Protein AF-A0A2A5HNZ3-F1 (afdb_monomer)

Structure (mmCIF, N/CA/C/O backbone):
data_AF-A0A2A5HNZ3-F1
#
_entry.id   AF-A0A2A5HNZ3-F1
#
loop_
_atom_site.group_PDB
_atom_site.id
_atom_site.type_symbol
_atom_site.label_atom_id
_atom_site.label_alt_id
_atom_site.label_comp_id
_atom_site.label_asym_id
_atom_site.label_entity_id
_atom_site.label_seq_id
_atom_site.pdbx_PDB_ins_code
_atom_site.Cartn_x
_atom_site.Cartn_y
_atom_site.Cartn_z
_atom_site.occupancy
_atom_site.B_iso_or_equiv
_atom_site.auth_seq_id
_atom_site.auth_comp_id
_atom_site.auth_asym_id
_atom_site.auth_atom_id
_atom_site.pdbx_PDB_model_num
ATOM 1 N N . LEU A 1 1 ? 6.849 -23.500 10.852 1.00 49.59 1 LEU A N 1
ATOM 2 C CA . LEU A 1 1 ? 6.896 -22.478 9.777 1.00 49.59 1 LEU A CA 1
ATOM 3 C C . LEU A 1 1 ? 7.813 -22.843 8.593 1.00 49.59 1 LEU A C 1
ATOM 5 O O . LEU A 1 1 ? 7.641 -22.250 7.541 1.00 49.59 1 LEU A O 1
ATOM 9 N N . SER A 1 2 ? 8.704 -23.849 8.672 1.00 49.31 2 SER A N 1
ATOM 10 C CA . SER A 1 2 ? 9.613 -24.205 7.555 1.00 49.31 2 SER A CA 1
ATOM 11 C C . SER A 1 2 ? 8.947 -24.816 6.307 1.00 49.31 2 SER A C 1
ATOM 13 O O . SER A 1 2 ? 9.575 -24.864 5.257 1.00 49.31 2 SER A O 1
ATOM 15 N N . LEU A 1 3 ? 7.683 -25.248 6.395 1.00 46.59 3 LEU A N 1
ATOM 16 C CA . LEU A 1 3 ? 6.930 -25.844 5.279 1.00 46.59 3 LEU A CA 1
ATOM 17 C C . LEU A 1 3 ? 6.305 -24.814 4.316 1.00 46.59 3 LEU A C 1
ATOM 19 O O . LEU A 1 3 ? 5.774 -25.209 3.284 1.00 46.59 3 LEU A O 1
ATOM 23 N N . LEU A 1 4 ? 6.357 -23.515 4.637 1.00 66.31 4 LEU A N 1
ATOM 24 C CA . LEU A 1 4 ? 5.783 -22.435 3.814 1.00 66.31 4 LEU A CA 1
ATOM 25 C C . LEU A 1 4 ? 6.835 -21.588 3.089 1.00 66.31 4 LEU A C 1
ATOM 27 O O . LEU A 1 4 ? 6.477 -20.697 2.321 1.00 66.31 4 LEU A O 1
ATOM 31 N N . ASN A 1 5 ? 8.125 -21.860 3.296 1.00 73.38 5 ASN A N 1
ATOM 32 C CA . ASN A 1 5 ? 9.171 -21.137 2.587 1.00 73.38 5 ASN A CA 1
ATOM 33 C C . ASN A 1 5 ? 9.249 -21.656 1.152 1.00 73.38 5 ASN A C 1
ATOM 35 O O . ASN A 1 5 ? 9.740 -22.755 0.895 1.00 73.38 5 ASN A O 1
ATOM 39 N N . THR A 1 6 ? 8.750 -20.858 0.208 1.00 77.75 6 THR A N 1
ATOM 40 C CA . THR A 1 6 ? 8.950 -21.113 -1.219 1.00 77.75 6 THR A CA 1
ATOM 41 C C . THR A 1 6 ? 10.443 -21.177 -1.517 1.00 77.75 6 THR A C 1
ATOM 43 O O . THR A 1 6 ? 11.213 -20.352 -1.020 1.00 77.75 6 THR A O 1
ATOM 46 N N . THR A 1 7 ? 10.862 -22.134 -2.344 1.00 85.75 7 THR A N 1
ATOM 47 C CA . THR A 1 7 ? 12.260 -22.240 -2.774 1.00 85.75 7 THR A CA 1
ATOM 48 C C . THR A 1 7 ? 12.719 -20.934 -3.426 1.00 85.75 7 THR A C 1
ATOM 50 O O . THR A 1 7 ? 11.961 -20.379 -4.230 1.00 85.75 7 THR A O 1
ATOM 53 N N . PRO A 1 8 ? 13.944 -20.455 -3.142 1.00 85.75 8 PRO A N 1
ATOM 54 C CA . PRO A 1 8 ? 14.479 -19.263 -3.784 1.00 85.75 8 PRO A CA 1
ATOM 55 C C . PRO A 1 8 ? 14.426 -19.387 -5.310 1.00 85.75 8 PRO A C 1
ATOM 57 O O . PRO A 1 8 ? 14.798 -20.417 -5.876 1.00 85.75 8 PRO A O 1
ATOM 60 N N . GLY A 1 9 ? 13.959 -18.334 -5.981 1.00 87.19 9 GLY A N 1
ATOM 61 C CA . GLY A 1 9 ? 13.967 -18.278 -7.440 1.00 87.19 9 GLY A CA 1
ATOM 62 C C . GLY A 1 9 ? 15.393 -18.187 -7.993 1.00 87.19 9 GLY A C 1
ATOM 63 O O . GLY A 1 9 ? 16.274 -17.593 -7.374 1.00 87.19 9 GLY A O 1
ATOM 64 N N . LYS A 1 10 ? 15.621 -18.739 -9.190 1.00 91.69 10 LYS A N 1
ATOM 65 C CA . LYS A 1 10 ? 16.870 -18.538 -9.937 1.00 91.69 10 LYS A CA 1
ATOM 66 C C . LYS A 1 10 ? 16.746 -17.282 -10.797 1.00 91.69 10 LYS A C 1
ATOM 68 O O . LYS A 1 10 ? 15.922 -17.257 -11.711 1.00 91.69 10 LYS A O 1
ATOM 73 N N . ASN A 1 11 ? 17.578 -16.273 -10.538 1.00 89.94 11 ASN A N 1
ATOM 74 C CA . ASN A 1 11 ? 17.655 -15.100 -11.405 1.00 89.94 11 ASN A CA 1
ATOM 75 C C . ASN A 1 11 ? 18.155 -15.522 -12.800 1.00 89.94 11 ASN A C 1
ATOM 77 O O . ASN A 1 11 ? 19.164 -16.219 -12.918 1.00 89.94 11 ASN A O 1
ATOM 81 N N . ARG A 1 12 ? 17.410 -15.141 -13.841 1.00 91.56 12 ARG A N 1
ATOM 82 C CA . ARG A 1 12 ? 17.739 -15.403 -15.251 1.00 91.56 12 ARG A CA 1
ATOM 83 C C . ARG A 1 12 ? 18.387 -14.214 -15.952 1.00 91.56 12 ARG A C 1
ATOM 85 O O . ARG A 1 12 ? 18.667 -14.327 -17.136 1.00 91.56 12 ARG A O 1
ATOM 92 N N . ASP A 1 13 ? 18.604 -13.122 -15.224 1.00 90.81 13 ASP A N 1
ATOM 93 C CA . ASP A 1 13 ? 19.212 -11.896 -15.731 1.00 90.81 13 ASP A CA 1
ATOM 94 C C . ASP A 1 13 ? 18.502 -11.362 -16.984 1.00 90.81 13 ASP A C 1
ATOM 96 O O . ASP A 1 13 ? 19.097 -11.055 -18.011 1.00 90.81 13 ASP A O 1
ATOM 100 N N . VAL A 1 14 ? 17.171 -11.284 -16.901 1.00 92.56 14 VAL A N 1
ATOM 101 C CA . VAL A 1 14 ? 16.314 -10.845 -18.015 1.00 92.56 14 VAL A CA 1
ATOM 102 C C . VAL A 1 14 ? 16.454 -9.352 -18.334 1.00 92.56 14 VAL A C 1
ATOM 104 O O . VAL A 1 14 ? 15.825 -8.883 -19.273 1.00 92.56 14 VAL A O 1
ATOM 107 N N . HIS A 1 15 ? 17.253 -8.609 -17.563 1.00 90.69 15 HIS A N 1
ATOM 108 C CA . HIS A 1 15 ? 17.605 -7.219 -17.854 1.00 90.69 15 HIS A CA 1
ATOM 109 C C . HIS A 1 15 ? 18.634 -7.103 -18.981 1.00 90.69 15 HIS A C 1
ATOM 111 O O . HIS A 1 15 ? 18.663 -6.078 -19.663 1.00 90.69 15 HIS A O 1
ATOM 117 N N . ARG A 1 16 ? 19.470 -8.133 -19.178 1.00 92.44 16 ARG A N 1
ATOM 118 C CA . ARG A 1 16 ? 20.556 -8.111 -20.155 1.00 92.44 16 ARG A CA 1
ATOM 119 C C . ARG A 1 16 ? 20.009 -7.920 -21.569 1.00 92.44 16 ARG A C 1
ATOM 121 O O . ARG A 1 16 ? 19.203 -8.717 -22.044 1.00 92.44 16 ARG A O 1
ATOM 128 N N . TYR A 1 17 ? 20.511 -6.889 -22.240 1.00 93.75 17 TYR A N 1
ATOM 129 C CA . TYR A 1 17 ? 20.207 -6.567 -23.627 1.00 93.75 17 TYR A CA 1
ATOM 130 C C . TYR A 1 17 ? 21.501 -6.485 -24.441 1.00 93.75 17 TYR A C 1
ATOM 132 O O . TYR A 1 17 ? 22.476 -5.890 -23.989 1.00 93.75 17 TYR A O 1
ATOM 140 N N . GLU A 1 18 ? 21.496 -7.074 -25.636 1.00 92.19 18 GLU A N 1
ATOM 141 C CA . GLU A 1 18 ? 22.569 -6.957 -26.628 1.00 92.19 18 GLU A CA 1
ATOM 142 C C . GLU A 1 18 ? 22.030 -6.179 -27.830 1.00 92.19 18 GLU A C 1
ATOM 144 O O . GLU A 1 18 ? 20.928 -6.461 -28.308 1.00 92.19 18 GLU A O 1
ATOM 149 N N . SER A 1 19 ? 22.788 -5.186 -28.298 1.00 94.06 19 SER A N 1
ATOM 150 C CA . SER A 1 19 ? 22.349 -4.301 -29.380 1.00 94.06 19 SER A CA 1
ATOM 151 C C . SER A 1 19 ? 22.173 -5.060 -30.697 1.00 94.06 19 SER A C 1
ATOM 153 O O . SER A 1 19 ? 22.999 -5.891 -31.084 1.00 94.06 19 SER A O 1
ATOM 155 N N . ILE A 1 20 ? 21.134 -4.704 -31.457 1.00 94.44 20 ILE A N 1
ATOM 156 C CA . ILE A 1 20 ? 20.905 -5.252 -32.801 1.00 94.44 20 ILE A CA 1
ATOM 157 C C . ILE A 1 20 ? 22.025 -4.871 -33.772 1.00 94.44 20 ILE A C 1
ATOM 159 O O . ILE A 1 20 ? 22.217 -5.544 -34.783 1.00 94.44 20 ILE A O 1
ATOM 163 N N . GLN A 1 21 ? 22.783 -3.810 -33.475 1.00 94.25 21 GLN A N 1
ATOM 164 C CA . GLN A 1 21 ? 23.914 -3.383 -34.294 1.00 94.25 21 GLN A CA 1
ATOM 165 C C . GLN A 1 21 ? 25.003 -4.458 -34.338 1.00 94.25 21 GLN A C 1
ATOM 167 O O . GLN A 1 21 ? 25.636 -4.606 -35.381 1.00 94.25 21 GLN A O 1
ATOM 172 N N . GLN A 1 22 ? 25.163 -5.272 -33.283 1.00 93.69 22 GLN A N 1
ATOM 173 C CA . GLN A 1 22 ? 26.080 -6.417 -33.300 1.00 93.69 22 GLN A CA 1
ATOM 174 C C . GLN A 1 22 ? 25.693 -7.477 -34.344 1.00 93.69 22 GLN A C 1
ATOM 176 O O . GLN A 1 22 ? 26.553 -8.171 -34.878 1.00 93.69 22 GLN A O 1
ATOM 181 N N . GLN A 1 23 ? 24.402 -7.592 -34.665 1.00 93.62 23 GLN A N 1
ATOM 182 C CA . GLN A 1 23 ? 23.873 -8.588 -35.603 1.00 93.62 23 GLN A CA 1
ATOM 183 C C . GLN A 1 23 ? 23.915 -8.109 -37.060 1.00 93.62 23 GLN A C 1
ATOM 185 O O . GLN A 1 23 ? 23.573 -8.861 -37.978 1.00 93.62 23 GLN A O 1
ATOM 190 N N . MET A 1 24 ? 24.313 -6.856 -37.295 1.00 95.19 24 MET A N 1
ATOM 191 C CA . MET A 1 24 ? 24.394 -6.303 -38.640 1.00 95.19 24 MET A CA 1
ATOM 192 C C . MET A 1 24 ? 25.584 -6.903 -39.400 1.00 95.19 24 MET A C 1
ATOM 194 O O . MET A 1 24 ? 26.663 -7.054 -38.827 1.00 95.19 24 MET A O 1
ATOM 198 N N . PRO A 1 25 ? 25.437 -7.196 -40.704 1.00 95.50 25 PRO A N 1
ATOM 199 C CA . PRO A 1 25 ? 26.557 -7.638 -41.529 1.00 95.50 25 PRO A CA 1
ATOM 200 C C . PRO A 1 25 ? 27.707 -6.619 -41.575 1.00 95.50 25 PRO A C 1
ATOM 202 O O . PRO A 1 25 ? 27.466 -5.411 -41.666 1.00 95.50 25 PRO A O 1
ATOM 205 N N . ASP A 1 26 ? 28.948 -7.110 -41.648 1.00 93.88 26 ASP A N 1
ATOM 206 C CA . ASP A 1 26 ? 30.181 -6.296 -41.639 1.00 93.88 26 ASP A CA 1
ATOM 207 C C . ASP A 1 26 ? 30.204 -5.188 -42.698 1.00 93.88 26 ASP A C 1
ATOM 209 O O . ASP A 1 26 ? 30.786 -4.125 -42.492 1.00 93.88 26 ASP A O 1
ATOM 213 N N . ILE A 1 27 ? 29.522 -5.391 -43.831 1.00 93.62 27 ILE A N 1
ATOM 214 C CA . ILE A 1 27 ? 29.450 -4.399 -44.913 1.00 93.62 27 ILE A CA 1
ATOM 215 C C . ILE A 1 27 ? 28.854 -3.059 -44.454 1.00 93.62 27 ILE A C 1
ATOM 217 O O . ILE A 1 27 ? 29.191 -2.009 -45.009 1.00 93.62 27 ILE A O 1
ATOM 221 N N . TYR A 1 28 ? 27.990 -3.069 -43.435 1.00 94.19 28 TYR A N 1
ATOM 222 C CA . TYR A 1 28 ? 27.407 -1.857 -42.867 1.00 94.19 28 TYR A CA 1
ATOM 223 C C . TYR A 1 28 ? 28.385 -1.103 -41.961 1.00 94.19 28 TYR A C 1
ATOM 225 O O . TYR A 1 28 ? 28.261 0.115 -41.844 1.00 94.19 28 TYR A O 1
ATOM 233 N N . GLY A 1 29 ? 29.376 -1.793 -41.385 1.00 92.50 29 GLY A N 1
ATOM 234 C CA . GLY A 1 29 ? 30.418 -1.196 -40.549 1.00 92.50 29 GLY A CA 1
ATOM 235 C C . GLY A 1 29 ? 29.909 -0.583 -39.243 1.00 92.50 29 GLY A C 1
ATOM 236 O O . GLY A 1 29 ? 30.529 0.351 -38.741 1.00 92.50 29 GLY A O 1
ATOM 237 N N . VAL A 1 30 ? 28.767 -1.066 -38.742 1.00 93.31 30 VAL A N 1
ATOM 238 C CA . VAL A 1 30 ? 28.115 -0.594 -37.504 1.00 93.31 30 VAL A CA 1
ATOM 239 C C . VAL A 1 30 ? 28.239 -1.575 -36.339 1.00 93.31 30 VAL A C 1
ATOM 241 O O . VAL A 1 30 ? 27.909 -1.208 -35.221 1.00 93.31 30 VAL A O 1
ATOM 244 N N . ASN A 1 31 ? 28.682 -2.806 -36.608 1.00 92.69 31 ASN A N 1
ATOM 245 C CA . ASN A 1 31 ? 28.913 -3.846 -35.608 1.00 92.69 31 ASN A CA 1
ATOM 246 C C . ASN A 1 31 ? 30.313 -3.702 -34.971 1.00 92.69 31 ASN A C 1
ATOM 248 O O . ASN A 1 31 ? 31.070 -2.793 -35.321 1.00 92.69 31 ASN A O 1
ATOM 252 N N . ALA A 1 32 ? 30.685 -4.629 -34.085 1.00 90.81 32 ALA A N 1
ATOM 253 C CA . ALA A 1 32 ? 31.966 -4.610 -33.371 1.00 90.81 32 ALA A CA 1
ATOM 254 C C . ALA A 1 32 ? 33.212 -4.633 -34.285 1.00 90.81 32 ALA A C 1
ATOM 256 O O . ALA A 1 32 ? 34.284 -4.176 -33.888 1.00 90.81 32 ALA A O 1
ATOM 257 N N . HIS A 1 33 ? 33.099 -5.132 -35.524 1.00 91.38 33 HIS A N 1
ATOM 258 C CA . HIS A 1 33 ? 34.204 -5.115 -36.491 1.00 91.38 33 HIS A CA 1
ATOM 259 C C . HIS A 1 33 ? 34.450 -3.719 -37.082 1.00 91.38 33 HIS A C 1
ATOM 261 O O . HIS A 1 33 ? 35.574 -3.404 -37.481 1.00 91.38 33 HIS A O 1
ATOM 267 N N . GLY A 1 34 ? 33.415 -2.876 -37.117 1.00 89.94 34 GLY A N 1
ATOM 268 C CA . GLY A 1 34 ? 33.485 -1.513 -37.623 1.00 89.94 34 GLY A CA 1
ATOM 269 C C . GLY A 1 34 ? 33.888 -1.418 -39.099 1.00 89.94 34 GLY A C 1
ATOM 270 O O . GLY A 1 34 ? 33.819 -2.369 -39.877 1.00 89.94 34 GLY A O 1
ATOM 271 N N . LEU A 1 35 ? 34.299 -0.218 -39.512 1.00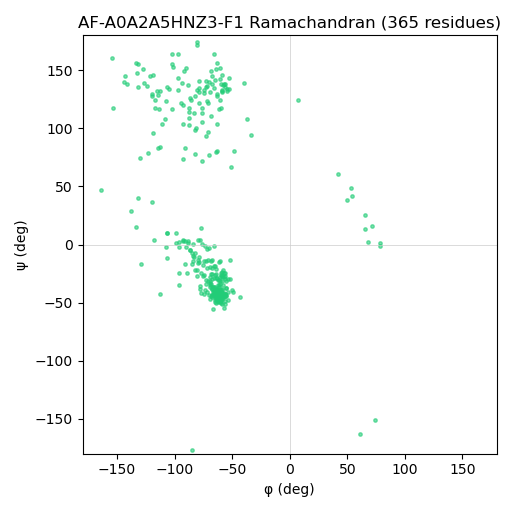 91.56 35 LEU A N 1
ATOM 272 C CA . LEU A 1 35 ? 34.814 0.033 -40.859 1.00 91.56 35 LEU A CA 1
ATOM 273 C C . LEU A 1 35 ? 36.344 -0.118 -40.918 1.00 91.56 35 LEU A C 1
ATOM 275 O O . LEU A 1 35 ? 37.033 0.275 -39.973 1.00 91.56 35 LEU A O 1
ATOM 279 N N . PRO A 1 36 ? 36.910 -0.538 -42.068 1.00 91.94 36 PRO A N 1
ATOM 280 C CA . PRO A 1 36 ? 38.352 -0.498 -42.298 1.00 91.94 36 PRO A CA 1
ATOM 281 C C . PRO A 1 36 ? 38.949 0.890 -42.025 1.00 91.94 36 PRO A C 1
ATOM 283 O O . PRO A 1 36 ? 38.352 1.914 -42.376 1.00 91.94 36 PRO A O 1
ATOM 286 N N . TYR A 1 37 ? 40.162 0.939 -41.466 1.00 87.81 37 TYR A N 1
ATOM 287 C CA . TYR A 1 37 ? 40.825 2.191 -41.069 1.00 87.81 37 TYR A CA 1
ATOM 288 C C . TYR A 1 37 ? 40.946 3.213 -42.217 1.00 87.81 37 TYR A C 1
ATOM 290 O O . TYR A 1 37 ? 40.744 4.416 -42.015 1.00 87.81 37 TYR A O 1
ATOM 298 N N . ASN A 1 38 ? 41.201 2.722 -43.434 1.00 93.12 38 ASN A N 1
ATOM 299 C CA . ASN A 1 38 ? 41.356 3.502 -44.666 1.00 93.12 38 ASN A CA 1
ATOM 300 C C . ASN A 1 38 ? 40.028 3.951 -45.310 1.00 93.12 38 ASN A C 1
ATOM 302 O O . ASN A 1 38 ? 40.053 4.549 -46.385 1.00 93.12 38 ASN A O 1
ATOM 306 N N . SER A 1 39 ? 38.879 3.685 -44.679 1.00 93.88 39 SER A N 1
ATOM 307 C CA . SER A 1 39 ? 37.575 4.123 -45.187 1.00 93.88 39 SER A CA 1
ATOM 308 C C . SER A 1 39 ? 37.499 5.646 -45.296 1.00 93.88 39 SER A C 1
ATOM 310 O O . SER A 1 39 ? 37.995 6.371 -44.423 1.00 93.88 39 SER A O 1
ATOM 312 N N . THR A 1 40 ? 36.838 6.128 -46.350 1.00 96.56 40 THR A N 1
ATOM 313 C CA . THR A 1 40 ? 36.669 7.563 -46.601 1.00 96.56 40 THR A CA 1
ATOM 314 C C . THR A 1 40 ? 35.908 8.243 -45.453 1.00 96.56 40 THR A C 1
ATOM 316 O O . THR A 1 40 ? 35.084 7.601 -44.789 1.00 96.56 40 THR A O 1
ATOM 319 N N . PRO A 1 41 ? 36.134 9.549 -45.207 1.00 95.19 41 PRO A N 1
ATOM 320 C CA . PRO A 1 41 ? 35.365 10.303 -44.215 1.00 95.19 41 PRO A CA 1
ATOM 321 C C . PRO A 1 41 ? 33.853 10.232 -44.458 1.00 95.19 41 PRO A C 1
ATOM 323 O O . PRO A 1 41 ? 33.085 10.092 -43.510 1.00 95.19 41 PRO A O 1
ATOM 326 N N . GLU A 1 42 ? 33.435 10.247 -45.726 1.00 96.12 42 GLU A N 1
ATOM 327 C CA . GLU A 1 42 ? 32.037 10.077 -46.122 1.00 96.12 42 GLU A CA 1
ATOM 328 C C . GLU A 1 42 ? 31.475 8.726 -45.659 1.00 96.12 42 GLU A C 1
ATOM 330 O O . GLU A 1 42 ? 30.425 8.685 -45.019 1.00 96.12 42 GLU A O 1
ATOM 335 N N . ARG A 1 43 ? 32.199 7.620 -45.892 1.00 95.31 43 ARG A N 1
ATOM 336 C CA . ARG A 1 43 ? 31.749 6.284 -45.477 1.00 95.31 43 ARG A CA 1
ATOM 337 C C . ARG A 1 43 ? 31.650 6.159 -43.957 1.00 95.31 43 ARG A C 1
ATOM 339 O O . ARG A 1 43 ? 30.690 5.581 -43.453 1.00 95.31 43 ARG A O 1
ATOM 346 N N . LYS A 1 44 ? 32.607 6.741 -43.228 1.00 93.06 44 LYS A N 1
ATOM 347 C CA . LYS A 1 44 ? 32.571 6.822 -41.758 1.00 93.06 44 LYS A CA 1
ATOM 348 C C . LYS A 1 44 ? 31.366 7.635 -41.268 1.00 93.06 44 LYS A C 1
ATOM 350 O O . LYS A 1 44 ? 30.726 7.243 -40.298 1.00 93.06 44 LYS A O 1
ATOM 355 N N . GLY A 1 45 ? 31.019 8.723 -41.959 1.00 93.25 45 GLY A N 1
ATOM 356 C CA . GLY A 1 45 ? 29.816 9.514 -41.684 1.00 93.25 45 GLY A CA 1
ATOM 357 C C . GLY A 1 45 ? 28.518 8.730 -41.901 1.00 93.25 45 GLY A C 1
ATOM 358 O O . GLY A 1 45 ? 27.654 8.738 -41.029 1.00 93.25 45 GLY A O 1
ATOM 359 N N . GLN A 1 46 ? 28.407 7.995 -43.012 1.00 95.00 46 GLN A N 1
ATOM 360 C CA . GLN A 1 46 ? 27.244 7.146 -43.312 1.00 95.00 46 GLN A CA 1
ATOM 361 C C . GLN A 1 46 ? 27.039 6.043 -42.264 1.00 95.00 46 GLN A C 1
ATOM 363 O O . GLN A 1 46 ? 25.910 5.805 -41.840 1.00 95.00 46 GLN A O 1
ATOM 368 N N . ALA A 1 47 ? 28.119 5.388 -41.820 1.00 94.12 47 ALA A N 1
ATOM 369 C CA . ALA A 1 47 ? 28.034 4.380 -40.763 1.00 94.12 47 ALA A CA 1
ATOM 370 C C . ALA A 1 47 ? 27.522 4.986 -39.449 1.00 94.12 47 ALA A C 1
ATOM 372 O O . ALA A 1 47 ? 26.597 4.441 -38.859 1.00 94.12 47 ALA A O 1
ATOM 373 N N . ARG A 1 48 ? 28.020 6.162 -39.042 1.00 92.31 48 ARG A N 1
ATOM 374 C CA . ARG A 1 48 ? 27.531 6.864 -37.838 1.00 92.31 48 ARG A CA 1
ATOM 375 C C . ARG A 1 48 ? 26.066 7.284 -37.940 1.00 92.31 48 ARG A C 1
ATOM 377 O O . ARG A 1 48 ? 25.334 7.189 -36.961 1.00 92.31 48 ARG A O 1
ATOM 384 N N . GLN A 1 49 ? 25.621 7.730 -39.116 1.00 93.81 49 GLN A N 1
ATOM 385 C CA . GLN A 1 49 ? 24.206 8.035 -39.354 1.00 93.81 49 GLN A CA 1
ATOM 386 C C . GLN A 1 49 ? 23.333 6.786 -39.190 1.00 93.81 49 GLN A C 1
ATOM 388 O O . GLN A 1 49 ? 22.277 6.858 -38.565 1.00 93.81 49 GLN A O 1
ATOM 393 N N . LEU A 1 50 ? 23.791 5.639 -39.705 1.00 94.69 50 LEU A N 1
ATOM 394 C CA . LEU A 1 50 ? 23.100 4.365 -39.528 1.00 94.69 50 LEU A CA 1
ATOM 395 C C . LEU A 1 50 ? 23.112 3.906 -38.062 1.00 94.69 50 LEU A C 1
ATOM 397 O O . LEU A 1 50 ? 22.067 3.489 -37.574 1.00 94.69 50 LEU A O 1
ATOM 401 N N . GLN A 1 51 ? 24.236 4.031 -37.347 1.00 93.31 51 GLN A N 1
ATOM 402 C CA . GLN A 1 51 ? 24.308 3.752 -35.905 1.00 93.31 51 GLN A CA 1
ATOM 403 C C . GLN A 1 51 ? 23.289 4.598 -35.135 1.00 93.31 51 GLN A C 1
ATOM 405 O O . GLN A 1 51 ? 22.495 4.054 -34.377 1.00 93.31 51 GLN A O 1
ATOM 410 N N . GLY A 1 52 ? 23.232 5.911 -35.388 1.00 91.94 52 GLY A N 1
ATOM 411 C CA . GLY A 1 52 ? 22.248 6.798 -34.762 1.00 91.94 52 GLY A CA 1
ATOM 412 C C . GLY A 1 52 ? 20.797 6.421 -35.080 1.00 91.94 52 GLY A C 1
ATOM 413 O O . GLY A 1 52 ? 19.945 6.459 -34.195 1.00 91.94 52 GLY A O 1
ATOM 414 N N . TYR A 1 53 ? 20.513 6.005 -36.318 1.00 94.31 53 TYR A N 1
ATOM 415 C CA . TYR A 1 53 ? 19.192 5.500 -36.704 1.00 94.31 53 TYR A CA 1
ATOM 416 C C . TYR A 1 53 ? 18.827 4.203 -35.964 1.00 94.31 53 TYR A C 1
ATOM 418 O O . TYR A 1 53 ? 17.713 4.079 -35.456 1.00 94.31 53 TYR A O 1
ATOM 426 N N . LEU A 1 54 ? 19.756 3.246 -35.873 1.00 95.25 54 LEU A N 1
ATOM 427 C CA . LEU A 1 54 ? 19.537 1.965 -35.192 1.00 95.25 54 LEU A CA 1
ATOM 428 C C . LEU A 1 54 ? 19.414 2.128 -33.674 1.00 95.25 54 LEU A C 1
ATOM 430 O O . LEU A 1 54 ? 18.613 1.428 -33.057 1.00 95.25 54 LEU A O 1
ATOM 434 N N . LEU A 1 55 ? 20.126 3.094 -33.090 1.00 92.44 55 LEU A N 1
ATOM 435 C CA . LEU A 1 55 ? 20.114 3.365 -31.654 1.00 92.44 55 LEU A CA 1
ATOM 436 C C . LEU A 1 55 ? 18.709 3.699 -31.127 1.00 92.44 55 LEU A C 1
ATOM 438 O O . LEU A 1 55 ? 18.370 3.346 -30.002 1.00 92.44 55 LEU A O 1
ATOM 442 N N . PHE A 1 56 ? 17.860 4.325 -31.949 1.00 91.75 56 PHE A N 1
ATOM 443 C CA . PHE A 1 56 ? 16.455 4.555 -31.606 1.00 91.75 56 PHE A CA 1
ATOM 444 C C . PHE A 1 56 ? 15.702 3.240 -31.343 1.00 91.75 56 PHE A C 1
ATOM 446 O O . PHE A 1 56 ? 14.981 3.121 -30.352 1.00 91.75 56 PHE A O 1
ATOM 453 N N . PHE A 1 57 ? 15.894 2.236 -32.203 1.00 95.25 57 PHE A N 1
ATOM 454 C CA . PHE A 1 57 ? 15.270 0.920 -32.048 1.00 95.25 57 PHE A CA 1
ATOM 455 C C . PHE A 1 57 ? 15.919 0.118 -30.922 1.00 95.25 57 PHE A C 1
ATOM 457 O O . PHE A 1 57 ? 15.204 -0.516 -30.146 1.00 95.25 57 PHE A O 1
ATOM 464 N N . ASP A 1 58 ? 17.246 0.198 -30.788 1.00 94.81 58 ASP A N 1
ATOM 465 C CA . ASP A 1 58 ? 17.955 -0.402 -29.659 1.00 94.81 58 ASP A CA 1
ATOM 466 C C . ASP A 1 58 ? 17.419 0.117 -28.329 1.00 94.81 58 ASP A C 1
ATOM 468 O O . ASP A 1 58 ? 17.201 -0.669 -27.416 1.00 94.81 58 ASP A O 1
ATOM 472 N N . GLN A 1 59 ? 17.156 1.420 -28.216 1.00 93.94 59 GLN A N 1
ATOM 473 C CA . GLN A 1 59 ? 16.666 2.002 -26.972 1.00 93.94 59 GLN A CA 1
ATOM 474 C C . GLN A 1 59 ? 15.258 1.507 -26.614 1.00 93.94 59 GLN A C 1
ATOM 476 O O . GLN A 1 59 ? 14.970 1.269 -25.439 1.00 93.94 59 GLN A O 1
ATOM 481 N N . LEU A 1 60 ? 14.383 1.304 -27.608 1.00 94.81 60 LEU A N 1
ATOM 482 C CA . LEU A 1 60 ? 13.060 0.705 -27.394 1.00 94.81 60 LEU A CA 1
ATOM 483 C C . LEU A 1 60 ? 13.172 -0.733 -26.872 1.00 94.81 60 LEU A C 1
ATOM 485 O O . LEU A 1 60 ? 12.466 -1.106 -25.933 1.00 94.81 60 LEU A O 1
ATOM 489 N N . LEU A 1 61 ? 14.076 -1.527 -27.451 1.00 95.75 61 LEU A N 1
ATOM 490 C CA . LEU A 1 61 ? 14.318 -2.903 -27.024 1.00 95.75 61 LEU A CA 1
ATOM 491 C C . LEU A 1 61 ? 14.976 -2.949 -25.639 1.00 95.75 61 LEU A C 1
ATOM 493 O O . LEU A 1 61 ? 14.489 -3.647 -24.755 1.00 95.75 61 LEU A O 1
ATOM 497 N N . ALA A 1 62 ? 16.005 -2.143 -25.397 1.00 95.38 62 ALA A N 1
ATOM 498 C CA . ALA A 1 62 ? 16.653 -2.017 -24.097 1.00 95.38 62 ALA A CA 1
ATOM 499 C C . ALA A 1 62 ? 15.652 -1.657 -22.989 1.00 95.38 62 ALA A C 1
ATOM 501 O O . ALA A 1 62 ? 15.646 -2.294 -21.932 1.00 95.38 62 ALA A O 1
ATOM 502 N N . ASN A 1 63 ? 14.751 -0.703 -23.244 1.00 95.69 63 ASN A N 1
ATOM 503 C CA . ASN A 1 63 ? 13.681 -0.351 -22.310 1.00 95.69 63 ASN A CA 1
ATOM 504 C C . ASN A 1 63 ? 12.716 -1.516 -22.075 1.00 95.69 63 ASN A C 1
ATOM 506 O O . ASN A 1 63 ? 12.318 -1.749 -20.939 1.00 95.69 63 ASN A O 1
ATOM 510 N N . TYR A 1 64 ? 12.378 -2.294 -23.106 1.00 95.62 64 TYR A N 1
ATOM 511 C CA . TYR A 1 64 ? 11.552 -3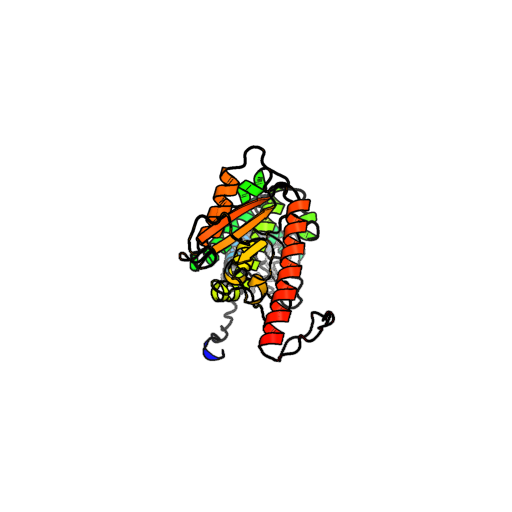.491 -22.945 1.00 95.62 64 TYR A CA 1
ATOM 512 C C . TYR A 1 64 ? 12.199 -4.529 -22.009 1.00 95.62 64 TYR A C 1
ATOM 514 O O . TYR A 1 64 ? 11.543 -5.010 -21.085 1.00 95.62 64 TYR A O 1
ATOM 522 N N . PHE A 1 65 ? 13.490 -4.834 -22.183 1.00 95.69 65 PHE A N 1
ATOM 523 C CA . PHE A 1 65 ? 14.220 -5.738 -21.280 1.00 95.69 65 PHE A CA 1
ATOM 524 C C . PHE A 1 65 ? 14.331 -5.163 -19.859 1.00 95.69 65 PHE A C 1
ATOM 526 O O . PHE A 1 65 ? 14.152 -5.889 -18.879 1.00 95.69 65 PHE A O 1
ATOM 533 N N . SER A 1 66 ? 14.535 -3.847 -19.731 1.00 95.38 66 SER A N 1
ATOM 534 C CA . SER A 1 66 ? 14.537 -3.172 -18.429 1.00 95.38 66 SER A CA 1
ATOM 535 C C . SER A 1 66 ? 13.176 -3.287 -17.734 1.00 95.38 66 SER A C 1
ATOM 537 O O . SER A 1 66 ? 13.105 -3.645 -16.557 1.00 95.38 66 SER A O 1
ATOM 539 N N . GLN A 1 67 ? 12.082 -3.102 -18.479 1.00 95.69 67 GLN A N 1
ATOM 540 C CA . GLN A 1 67 ? 10.721 -3.267 -17.975 1.00 95.69 67 GLN A CA 1
ATOM 541 C C . GLN A 1 67 ? 10.440 -4.703 -17.525 1.00 95.69 67 GLN A C 1
ATOM 543 O O . GLN A 1 67 ? 9.826 -4.900 -16.477 1.00 95.69 67 GLN A O 1
ATOM 548 N N . LEU A 1 68 ? 10.883 -5.702 -18.297 1.00 95.19 68 LEU A N 1
ATOM 549 C CA . LEU A 1 68 ? 10.729 -7.116 -17.945 1.00 95.19 68 LEU A CA 1
ATOM 550 C C . LEU A 1 68 ? 11.473 -7.474 -16.661 1.00 95.19 68 LEU A C 1
ATOM 552 O O . LEU A 1 68 ? 10.931 -8.186 -15.814 1.00 95.19 68 LEU A O 1
ATOM 556 N N . GLY A 1 69 ? 12.702 -6.992 -16.505 1.00 92.88 69 GLY A N 1
ATOM 557 C CA . GLY A 1 69 ? 13.452 -7.238 -15.284 1.00 92.88 69 GLY A CA 1
ATOM 558 C C . GLY A 1 69 ? 12.885 -6.492 -14.072 1.00 92.88 69 GLY A C 1
ATOM 559 O O . GLY A 1 69 ? 12.869 -7.050 -12.978 1.00 92.88 69 GLY A O 1
ATOM 560 N N . GLY A 1 70 ? 12.287 -5.316 -14.291 1.00 91.38 70 GLY A N 1
ATOM 561 C CA . GLY A 1 70 ? 11.623 -4.515 -13.261 1.00 91.38 70 GLY A CA 1
ATOM 562 C C . GLY A 1 70 ? 10.262 -5.043 -12.781 1.00 91.38 70 GLY A C 1
ATOM 563 O O . GLY A 1 70 ? 9.627 -4.436 -11.917 1.00 91.38 70 GLY A O 1
ATOM 564 N N . VAL A 1 71 ? 9.755 -6.160 -13.326 1.00 91.69 71 VAL A N 1
ATOM 565 C CA . VAL A 1 71 ? 8.432 -6.710 -12.961 1.00 91.69 71 VAL A CA 1
ATOM 566 C C . VAL A 1 71 ? 8.335 -7.017 -11.465 1.00 91.69 71 VAL A C 1
ATOM 568 O O . VAL A 1 71 ? 7.271 -6.834 -10.868 1.00 91.69 71 VAL A O 1
ATOM 571 N N . ARG A 1 72 ? 9.433 -7.451 -10.836 1.00 89.25 72 ARG A N 1
ATOM 572 C CA . ARG A 1 72 ? 9.470 -7.693 -9.388 1.00 89.25 72 ARG A CA 1
ATOM 573 C C . ARG A 1 72 ? 9.157 -6.411 -8.616 1.00 89.25 72 ARG A C 1
ATOM 575 O O . ARG A 1 72 ? 8.365 -6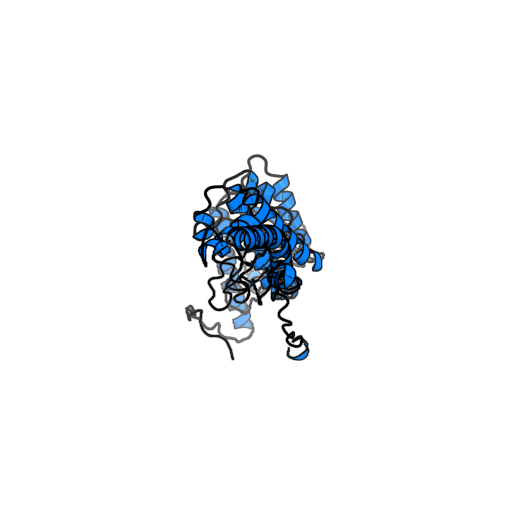.444 -7.679 1.00 89.25 72 ARG A O 1
ATOM 582 N N . GLU A 1 73 ? 9.755 -5.298 -9.012 1.00 88.62 73 GLU A N 1
ATOM 583 C CA . GLU A 1 73 ? 9.610 -3.985 -8.394 1.00 88.62 73 GLU A CA 1
ATOM 584 C C . GLU A 1 73 ? 8.200 -3.411 -8.622 1.00 88.62 73 GLU A C 1
ATOM 586 O O . GLU A 1 73 ? 7.633 -2.806 -7.708 1.00 88.62 73 GLU A O 1
ATOM 591 N N . LEU A 1 74 ? 7.579 -3.670 -9.785 1.00 90.38 74 LEU A N 1
ATOM 592 C CA . LEU A 1 74 ? 6.191 -3.260 -10.069 1.00 90.38 74 LEU A CA 1
ATOM 593 C C . LEU A 1 74 ? 5.215 -3.798 -9.023 1.00 90.38 74 LEU A C 1
ATOM 595 O O . LEU A 1 74 ? 4.444 -3.036 -8.428 1.00 90.38 74 LEU A O 1
ATOM 599 N N . PHE A 1 75 ? 5.288 -5.109 -8.784 1.00 90.44 75 PHE A N 1
ATOM 600 C CA . PHE A 1 75 ? 4.433 -5.828 -7.840 1.00 90.44 75 PHE A CA 1
ATOM 601 C C . PHE A 1 75 ? 4.999 -5.857 -6.416 1.00 90.44 75 PHE A C 1
ATOM 603 O O . PHE A 1 75 ? 4.394 -6.453 -5.524 1.00 90.44 75 PHE A O 1
ATOM 610 N N . SER A 1 76 ? 6.131 -5.195 -6.177 1.00 88.62 76 SER A N 1
ATOM 611 C CA . SER A 1 76 ? 6.651 -5.015 -4.831 1.00 88.62 76 SER A CA 1
ATOM 612 C C . SER A 1 76 ? 5.833 -3.965 -4.084 1.00 88.62 76 SER A C 1
ATOM 614 O O . SER A 1 76 ? 5.576 -2.854 -4.570 1.00 88.62 76 SER A O 1
ATOM 616 N N . PHE A 1 77 ? 5.469 -4.323 -2.860 1.00 88.81 77 PHE A N 1
ATOM 617 C CA . PHE A 1 77 ? 4.971 -3.416 -1.830 1.00 88.81 77 PHE A CA 1
ATOM 618 C C . PHE A 1 77 ? 6.016 -3.172 -0.727 1.00 88.81 77 PHE A C 1
ATOM 620 O O . PHE A 1 77 ? 5.702 -2.561 0.287 1.00 88.81 77 PHE A O 1
ATOM 627 N N . PHE A 1 78 ? 7.250 -3.632 -0.944 1.00 83.88 78 PHE A N 1
ATOM 628 C CA . PHE A 1 78 ? 8.450 -3.328 -0.164 1.00 83.88 78 PHE A CA 1
ATOM 629 C C . PHE A 1 78 ? 9.234 -2.206 -0.860 1.00 83.88 78 PHE A C 1
ATOM 631 O O . PHE A 1 78 ? 9.256 -2.152 -2.098 1.00 83.88 78 PHE A O 1
ATOM 638 N N . GLY A 1 79 ? 9.839 -1.298 -0.092 1.00 69.19 79 GLY A N 1
ATOM 639 C CA . GLY A 1 79 ? 10.667 -0.225 -0.650 1.00 69.19 79 GLY A CA 1
ATOM 640 C C . GLY A 1 79 ? 12.077 -0.703 -1.000 1.00 69.19 79 GLY A C 1
ATOM 641 O O . GLY A 1 79 ? 12.467 -1.828 -0.689 1.00 69.19 79 GLY A O 1
ATOM 642 N N . LYS A 1 80 ? 12.855 0.152 -1.680 1.00 58.62 80 LYS A N 1
ATOM 643 C CA . LYS A 1 80 ? 14.196 -0.215 -2.181 1.00 58.62 80 LYS A CA 1
ATOM 644 C C . LYS A 1 80 ? 15.218 -0.485 -1.060 1.00 58.62 80 LYS A C 1
ATOM 646 O O . LYS A 1 80 ? 16.182 -1.197 -1.315 1.00 58.62 80 LYS A O 1
ATOM 651 N N . ASP A 1 81 ? 14.957 -0.026 0.170 1.00 52.94 81 ASP A N 1
ATOM 652 C CA . ASP A 1 81 ? 15.880 -0.088 1.318 1.00 52.94 81 ASP A CA 1
ATOM 653 C C . ASP A 1 81 ? 15.241 -0.627 2.617 1.00 52.94 81 ASP A C 1
ATOM 655 O O . ASP A 1 81 ? 15.544 -0.182 3.728 1.00 52.94 81 ASP A O 1
ATOM 659 N N . ASP A 1 82 ? 14.385 -1.647 2.523 1.00 50.88 82 ASP A N 1
ATOM 660 C CA . ASP A 1 82 ? 13.772 -2.280 3.710 1.00 50.88 82 ASP A CA 1
ATOM 661 C C . ASP A 1 82 ? 14.777 -3.008 4.632 1.00 50.88 82 ASP A C 1
ATOM 663 O O . ASP A 1 82 ? 14.412 -3.504 5.694 1.00 50.88 82 ASP A O 1
ATOM 667 N N . SER A 1 83 ? 16.068 -3.021 4.284 1.00 43.84 83 SER A N 1
ATOM 668 C CA . SER A 1 83 ? 17.148 -3.563 5.116 1.00 43.84 83 SER A CA 1
ATOM 669 C C . SER A 1 83 ? 17.601 -2.636 6.259 1.00 43.84 83 SER A C 1
ATOM 671 O O . SER A 1 83 ? 18.343 -3.090 7.129 1.00 43.84 83 SER A O 1
ATOM 673 N N . LYS A 1 84 ? 17.171 -1.360 6.297 1.00 38.97 84 LYS A N 1
ATOM 674 C CA . LYS A 1 84 ? 17.583 -0.372 7.326 1.00 38.97 84 LYS A CA 1
ATOM 675 C C . LYS A 1 84 ? 16.442 0.446 7.952 1.00 38.97 84 LYS A C 1
ATOM 677 O O . LYS A 1 84 ? 16.699 1.479 8.565 1.00 38.97 84 LYS A O 1
ATOM 682 N N . GLY A 1 85 ? 15.183 0.039 7.784 1.00 40.41 85 GLY A N 1
ATOM 683 C CA . GLY A 1 85 ? 14.038 0.684 8.451 1.00 40.41 85 GLY A CA 1
ATOM 684 C C . GLY A 1 85 ? 13.703 2.115 7.992 1.00 40.41 85 GLY A C 1
ATOM 685 O O . GLY A 1 85 ? 12.759 2.707 8.506 1.00 40.41 85 GLY A O 1
ATOM 686 N N . LYS A 1 86 ? 14.423 2.668 7.005 1.00 42.78 86 LYS A N 1
ATOM 687 C CA . LYS A 1 86 ? 14.088 3.917 6.302 1.00 42.78 86 LYS A CA 1
ATOM 688 C C . LYS A 1 86 ? 13.770 3.587 4.850 1.00 42.78 86 LYS A C 1
ATOM 690 O O . LYS A 1 86 ? 14.632 3.631 3.980 1.00 42.78 86 LYS A O 1
ATOM 695 N N . SER A 1 87 ? 12.531 3.179 4.618 1.00 50.16 87 SER A N 1
ATOM 696 C CA . SER A 1 87 ? 12.071 2.748 3.304 1.00 50.16 87 SER A CA 1
ATOM 697 C C . SER A 1 87 ? 11.721 3.958 2.438 1.00 50.16 87 SER A C 1
ATOM 699 O O . SER A 1 87 ? 10.641 4.534 2.583 1.00 50.16 87 SER A O 1
ATOM 701 N N . ALA A 1 88 ? 12.618 4.357 1.531 1.00 55.47 88 ALA A N 1
ATOM 702 C CA . ALA A 1 88 ? 12.229 5.232 0.429 1.00 55.47 88 ALA A CA 1
ATOM 703 C C . ALA A 1 88 ? 11.175 4.491 -0.406 1.00 55.47 88 ALA A C 1
ATOM 705 O O . ALA A 1 88 ? 11.419 3.403 -0.949 1.00 55.47 88 ALA A O 1
ATOM 706 N N . THR A 1 89 ? 9.967 5.051 -0.454 1.00 63.00 89 THR A N 1
ATOM 707 C CA . THR A 1 89 ? 8.841 4.428 -1.147 1.00 63.00 89 THR A CA 1
ATOM 708 C C . THR A 1 89 ? 9.107 4.446 -2.643 1.00 63.00 89 THR A C 1
ATOM 710 O O . THR A 1 89 ? 9.084 5.499 -3.272 1.00 63.00 89 THR A O 1
ATOM 713 N N . SER A 1 90 ? 9.343 3.279 -3.242 1.00 75.00 90 SER A N 1
ATOM 714 C CA . SER A 1 90 ? 9.513 3.213 -4.691 1.00 75.00 90 SER A CA 1
ATOM 715 C C . SER A 1 90 ? 8.157 3.329 -5.386 1.00 75.00 90 SER A C 1
ATOM 717 O O . SER A 1 90 ? 7.304 2.441 -5.294 1.00 75.00 90 SER A O 1
ATOM 719 N N . THR A 1 91 ? 7.979 4.436 -6.100 1.00 83.19 91 THR A N 1
ATOM 720 C CA . THR A 1 91 ? 6.821 4.713 -6.961 1.00 83.19 91 THR A CA 1
ATOM 721 C C . THR A 1 91 ? 7.075 4.379 -8.427 1.00 83.19 91 THR A C 1
ATOM 723 O O . THR A 1 91 ? 6.158 4.501 -9.229 1.00 83.19 91 THR A O 1
ATOM 726 N N . SER A 1 92 ? 8.284 3.923 -8.773 1.00 88.00 92 SER A N 1
ATOM 727 C CA . SER A 1 92 ? 8.682 3.612 -10.147 1.00 88.00 92 SER A CA 1
ATOM 728 C C . SER A 1 92 ? 7.775 2.550 -10.772 1.00 88.00 92 SER A C 1
ATOM 730 O O . SER A 1 92 ? 7.512 1.501 -10.173 1.00 88.00 92 SER A O 1
ATOM 732 N N . THR A 1 93 ? 7.311 2.823 -11.987 1.00 93.44 93 THR A N 1
ATOM 733 C CA . THR A 1 93 ? 6.430 1.940 -12.762 1.00 93.44 93 THR A CA 1
ATOM 734 C C . THR A 1 93 ? 6.914 1.688 -14.183 1.00 93.44 93 THR A C 1
ATOM 736 O O . THR A 1 93 ? 6.478 0.714 -14.804 1.00 93.44 93 THR A O 1
ATOM 739 N N . TYR A 1 94 ? 7.833 2.506 -14.687 1.00 94.81 94 TYR A N 1
ATOM 740 C CA . TYR A 1 94 ? 8.527 2.242 -15.934 1.00 94.81 94 TYR A CA 1
ATOM 741 C C . TYR A 1 94 ? 10.028 2.171 -15.709 1.00 94.81 94 TYR A C 1
ATOM 743 O O . TYR A 1 94 ? 10.582 2.890 -14.885 1.00 94.81 94 TYR A O 1
ATOM 751 N N . PHE A 1 95 ? 10.698 1.299 -16.449 1.00 94.69 95 PHE A N 1
ATOM 752 C CA . PHE A 1 95 ? 12.131 1.079 -16.315 1.00 94.69 95 PHE A CA 1
ATOM 753 C C . PHE A 1 95 ? 12.815 1.229 -17.663 1.00 94.69 95 PHE A C 1
ATOM 755 O O . PHE A 1 95 ? 12.323 0.781 -18.698 1.00 94.69 95 PHE A O 1
ATOM 762 N N . SER A 1 96 ? 13.971 1.876 -17.635 1.00 95.00 96 SER A N 1
ATOM 763 C CA . SER A 1 96 ? 14.797 2.126 -18.808 1.00 95.00 96 SER A CA 1
ATOM 764 C C . SER A 1 96 ? 16.251 1.798 -18.504 1.00 95.00 96 SER A C 1
ATOM 766 O O . SER A 1 96 ? 16.665 1.763 -17.343 1.00 95.00 96 SER A O 1
ATOM 768 N N . GLN A 1 97 ? 17.025 1.510 -19.542 1.00 93.00 97 GLN A N 1
ATOM 769 C CA . GLN A 1 97 ? 18.469 1.323 -19.433 1.00 93.00 97 GLN A CA 1
ATOM 770 C C . GLN A 1 97 ? 19.142 1.936 -20.655 1.00 93.00 97 GLN A C 1
ATOM 772 O O . GLN A 1 97 ? 18.637 1.791 -21.767 1.00 93.00 97 GLN A O 1
ATOM 777 N N . VAL A 1 98 ? 20.261 2.628 -20.464 1.00 91.69 98 VAL A N 1
ATOM 778 C CA . VAL A 1 98 ? 21.054 3.156 -21.576 1.00 91.69 98 VAL A CA 1
ATOM 779 C C . VAL A 1 98 ? 21.639 1.996 -22.375 1.00 91.69 98 VAL A C 1
ATOM 781 O O . VAL A 1 98 ? 22.204 1.056 -21.818 1.00 91.69 98 VAL A O 1
ATOM 784 N N . VAL A 1 99 ? 21.536 2.089 -23.699 1.00 90.44 99 VAL A N 1
ATOM 785 C CA . VAL A 1 99 ? 22.255 1.203 -24.617 1.00 90.44 99 VAL A CA 1
ATOM 786 C C . VAL A 1 99 ? 23.728 1.605 -24.603 1.00 90.44 99 VAL A C 1
ATOM 788 O O . VAL A 1 99 ? 24.132 2.522 -25.313 1.00 90.44 99 VAL A O 1
ATOM 791 N N . ASN A 1 100 ? 24.520 0.949 -23.759 1.00 83.06 100 ASN A N 1
ATOM 792 C CA . ASN A 1 100 ? 25.956 1.184 -23.658 1.00 83.06 100 ASN A CA 1
ATOM 793 C C . ASN A 1 100 ? 26.718 -0.119 -23.889 1.00 83.06 100 ASN A C 1
ATOM 795 O O . ASN A 1 100 ? 27.131 -0.798 -22.949 1.00 83.06 100 ASN A O 1
ATOM 799 N N . ASP A 1 101 ? 26.834 -0.486 -25.159 1.00 86.12 101 ASP A N 1
ATOM 800 C CA . ASP A 1 101 ? 27.603 -1.644 -25.582 1.00 86.12 101 ASP A CA 1
ATOM 801 C C . ASP A 1 101 ? 29.069 -1.229 -25.806 1.00 86.12 101 ASP A C 1
ATOM 803 O O . ASP A 1 101 ? 29.344 -0.446 -26.726 1.00 86.12 101 ASP A O 1
ATOM 807 N N . PRO A 1 102 ? 30.017 -1.727 -24.990 1.00 85.00 102 PRO A N 1
ATOM 808 C CA . PRO A 1 102 ? 31.418 -1.328 -25.080 1.00 85.00 102 PRO A CA 1
ATOM 809 C C . PRO A 1 102 ? 32.077 -1.741 -26.404 1.00 85.00 102 PRO A C 1
ATOM 811 O O . PRO A 1 102 ? 33.110 -1.179 -26.765 1.00 85.00 102 PRO A O 1
ATOM 814 N N . GLU A 1 103 ? 31.503 -2.692 -27.145 1.00 87.56 103 GLU A N 1
ATOM 815 C CA . GLU A 1 103 ? 32.065 -3.172 -28.410 1.00 87.56 103 GLU A CA 1
ATOM 816 C C . GLU A 1 103 ? 31.668 -2.298 -29.613 1.00 87.56 103 GLU A C 1
ATOM 818 O O . GLU A 1 103 ? 32.317 -2.358 -30.657 1.00 87.56 103 GLU A O 1
ATOM 823 N N . LEU A 1 104 ? 30.638 -1.449 -29.487 1.00 85.25 104 LEU A N 1
ATOM 824 C CA . LEU A 1 104 ? 30.036 -0.722 -30.616 1.00 85.25 104 LEU A CA 1
ATOM 825 C C . LEU A 1 104 ? 30.549 0.712 -30.836 1.00 85.25 104 LEU A C 1
ATOM 827 O O . LEU A 1 104 ? 30.089 1.380 -31.764 1.00 85.25 104 LEU A O 1
ATOM 831 N N . ASN A 1 105 ? 31.512 1.186 -30.035 1.00 83.88 105 ASN A N 1
ATOM 832 C CA . ASN A 1 105 ? 32.085 2.542 -30.108 1.00 83.88 105 ASN A CA 1
ATOM 833 C C . ASN A 1 105 ? 31.014 3.629 -30.346 1.00 83.88 105 ASN A C 1
ATOM 835 O O . ASN A 1 105 ? 31.009 4.316 -31.373 1.00 83.88 105 ASN A O 1
ATOM 839 N N . LEU A 1 106 ? 30.068 3.734 -29.411 1.00 85.81 106 LEU A N 1
ATOM 840 C CA . LEU A 1 106 ? 28.906 4.621 -29.521 1.00 85.81 106 LEU A CA 1
ATOM 841 C C . LEU A 1 106 ? 29.196 6.068 -29.084 1.00 85.81 106 LEU A C 1
ATOM 843 O O . LEU A 1 106 ? 28.388 6.956 -29.361 1.00 85.81 106 LEU A O 1
ATOM 847 N N . ASP A 1 107 ? 30.352 6.332 -28.470 1.00 83.62 107 ASP A N 1
ATOM 848 C CA . ASP A 1 107 ? 30.767 7.662 -27.996 1.00 83.62 107 ASP A CA 1
ATOM 849 C C . ASP A 1 107 ? 30.618 8.773 -29.055 1.00 83.62 107 ASP A C 1
ATOM 851 O O . ASP A 1 107 ? 30.119 9.846 -28.725 1.00 83.62 107 ASP A O 1
ATOM 855 N N . PRO A 1 108 ? 30.954 8.561 -30.348 1.00 84.25 108 PRO A N 1
ATOM 856 C CA . PRO A 1 108 ? 30.801 9.597 -31.371 1.00 84.25 108 PRO A CA 1
ATOM 857 C C . PRO A 1 108 ? 29.343 9.905 -31.747 1.00 84.25 108 PRO A C 1
ATOM 859 O O . PRO A 1 108 ? 29.104 10.864 -32.484 1.00 84.25 108 PRO A O 1
ATOM 862 N N . VAL A 1 109 ? 28.394 9.059 -31.338 1.00 85.00 109 VAL A N 1
ATOM 863 C CA . VAL A 1 109 ? 26.957 9.189 -31.629 1.00 85.00 109 VAL A CA 1
ATOM 864 C C . VAL A 1 109 ? 26.232 9.865 -30.466 1.00 85.00 109 VAL A C 1
ATOM 866 O O . VAL A 1 109 ? 25.302 10.645 -30.687 1.00 85.00 109 VAL A O 1
ATOM 869 N N . PHE A 1 110 ? 26.664 9.612 -29.229 1.00 81.62 110 PHE A N 1
ATOM 870 C CA . PHE A 1 110 ? 26.102 10.264 -28.055 1.00 81.62 110 PHE A CA 1
ATOM 871 C C . PHE A 1 110 ? 26.569 11.721 -27.939 1.00 81.62 110 PHE A C 1
ATOM 873 O O . PHE A 1 110 ? 27.748 12.042 -27.990 1.00 81.62 110 PHE A O 1
ATOM 880 N N . VAL A 1 111 ? 25.614 12.633 -27.743 1.00 75.81 111 VAL A N 1
ATOM 881 C CA . VAL A 1 111 ? 25.895 14.065 -27.506 1.00 75.81 111 VAL A CA 1
ATOM 882 C C . VAL A 1 111 ? 26.197 14.341 -26.021 1.00 75.81 111 VAL A C 1
ATOM 884 O O . VAL A 1 111 ? 26.654 15.425 -25.668 1.00 75.81 111 VAL A O 1
ATOM 887 N N . ARG A 1 112 ? 25.895 13.388 -25.129 1.00 68.94 112 ARG A N 1
ATOM 888 C CA . ARG A 1 112 ? 26.038 13.495 -23.667 1.00 68.94 112 ARG A CA 1
ATOM 889 C C . ARG A 1 112 ? 26.500 12.157 -23.090 1.00 68.94 112 ARG A C 1
ATOM 891 O O . ARG A 1 112 ? 26.061 11.122 -23.581 1.00 68.94 112 ARG A O 1
ATOM 898 N N . GLU A 1 113 ? 27.321 12.191 -22.045 1.00 66.25 113 GLU A N 1
ATOM 899 C CA . GLU A 1 113 ? 27.954 11.005 -21.449 1.00 66.25 113 GLU A CA 1
ATOM 900 C C . GLU A 1 113 ? 27.272 10.536 -20.144 1.00 66.25 113 GLU A C 1
ATOM 902 O O . GLU A 1 113 ? 26.683 11.332 -19.412 1.00 66.25 113 GLU A O 1
ATOM 907 N N . GLY A 1 114 ? 27.421 9.241 -19.831 1.00 65.75 114 GLY A N 1
ATOM 908 C CA . GLY A 1 114 ? 27.425 8.705 -18.460 1.00 65.75 114 GLY A CA 1
ATOM 909 C C . GLY A 1 114 ? 26.097 8.613 -17.685 1.00 65.75 114 GLY A C 1
ATOM 910 O O . GLY A 1 114 ? 25.020 8.415 -18.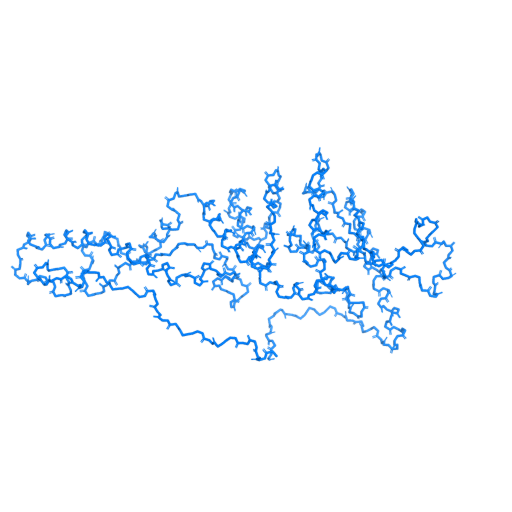250 1.00 65.75 114 GLY A O 1
ATOM 911 N N . GLU A 1 115 ? 26.207 8.706 -16.350 1.00 63.94 115 GLU A N 1
ATOM 912 C CA . GLU A 1 115 ? 25.118 8.543 -15.362 1.00 63.94 115 GLU A CA 1
ATOM 913 C C . GLU A 1 115 ? 23.985 9.570 -15.531 1.00 63.94 115 GLU A C 1
ATOM 915 O O . GLU A 1 115 ? 22.811 9.242 -15.333 1.00 63.94 115 GLU A O 1
ATOM 920 N N . ASP A 1 116 ? 24.314 10.778 -15.999 1.00 79.69 116 ASP A N 1
ATOM 921 C CA . ASP A 1 116 ? 23.342 11.829 -16.314 1.00 79.69 116 ASP A CA 1
ATOM 922 C C . ASP A 1 116 ? 22.363 11.397 -17.417 1.00 79.69 116 ASP A C 1
ATOM 924 O O . ASP A 1 116 ? 21.180 11.756 -17.389 1.00 79.69 116 ASP A O 1
ATOM 928 N N . LEU A 1 117 ? 22.831 10.606 -18.392 1.00 85.00 117 LEU A N 1
ATOM 929 C CA . LEU A 1 117 ? 21.984 10.092 -19.466 1.00 85.00 117 LEU A CA 1
ATOM 930 C C . LEU A 1 117 ? 20.993 9.051 -18.939 1.00 85.00 117 LEU A C 1
ATOM 932 O O . LEU A 1 117 ? 19.814 9.126 -19.281 1.00 85.00 117 LEU A O 1
ATOM 936 N N . GLN A 1 118 ? 21.439 8.130 -18.078 1.00 88.88 118 GLN A N 1
ATOM 937 C CA . GLN A 1 118 ? 20.572 7.118 -17.466 1.00 88.88 118 GLN A CA 1
ATOM 938 C C . GLN A 1 118 ? 19.500 7.762 -16.585 1.00 88.88 118 GLN A C 1
ATOM 940 O O . GLN A 1 118 ? 18.321 7.436 -16.724 1.00 88.88 118 GLN A O 1
ATOM 945 N N . ALA A 1 119 ? 19.877 8.698 -15.708 1.00 88.81 119 ALA A N 1
ATOM 946 C CA . ALA A 1 119 ? 18.924 9.384 -14.838 1.00 88.81 119 ALA A CA 1
ATOM 947 C C . ALA A 1 119 ? 17.880 10.169 -15.649 1.00 88.81 119 ALA A C 1
ATOM 949 O O . ALA A 1 119 ? 16.680 10.102 -15.371 1.00 88.81 119 ALA A O 1
ATOM 950 N N . ARG A 1 120 ? 18.317 10.864 -16.706 1.00 89.50 120 ARG A N 1
ATOM 951 C CA . ARG A 1 120 ? 17.420 11.610 -17.593 1.00 89.50 120 ARG A CA 1
ATOM 952 C C . ARG A 1 120 ? 16.502 10.698 -18.400 1.00 89.50 120 ARG A C 1
ATOM 954 O O . ARG A 1 120 ? 15.312 10.986 -18.497 1.00 89.50 120 ARG A O 1
ATOM 961 N N . LEU A 1 121 ? 17.034 9.622 -18.980 1.00 91.88 121 LEU A N 1
ATOM 962 C CA . LEU A 1 121 ? 16.248 8.629 -19.713 1.00 91.88 121 LEU A CA 1
ATOM 963 C C . LEU A 1 121 ? 15.177 8.026 -18.802 1.00 91.88 121 LEU A C 1
ATOM 965 O O . LEU A 1 121 ? 14.016 7.934 -19.196 1.00 91.88 121 LEU A O 1
ATOM 969 N N . GLN A 1 122 ? 15.555 7.689 -17.570 1.00 93.38 122 GLN A N 1
ATOM 970 C CA . GLN A 1 122 ? 14.640 7.153 -16.576 1.00 93.38 122 GLN A CA 1
ATOM 971 C C . GLN A 1 122 ? 13.550 8.158 -16.198 1.00 93.38 122 GLN A C 1
ATOM 973 O O . GLN A 1 122 ? 12.384 7.780 -16.151 1.00 93.38 122 GLN A O 1
ATOM 978 N N . SER A 1 123 ? 13.896 9.432 -15.996 1.00 91.88 123 SER A N 1
ATOM 979 C CA . SER A 1 123 ? 12.918 10.496 -15.733 1.00 91.88 123 SER A CA 1
ATOM 980 C C . SER A 1 123 ? 11.933 10.679 -16.895 1.00 91.88 123 SER A C 1
ATOM 982 O O . SER A 1 123 ? 10.726 10.703 -16.667 1.00 91.88 123 SER A O 1
ATOM 984 N N . LEU A 1 124 ? 12.426 10.720 -18.138 1.00 93.00 124 LEU A N 1
ATOM 985 C CA . LEU A 1 124 ? 11.589 10.832 -19.340 1.00 93.00 124 LEU A CA 1
ATOM 986 C C . LEU A 1 124 ? 10.689 9.609 -19.548 1.00 93.00 124 LEU A C 1
ATOM 988 O O . LEU A 1 124 ? 9.564 9.744 -20.021 1.00 93.00 124 LEU A O 1
ATOM 992 N N . THR A 1 125 ? 11.193 8.417 -19.221 1.00 94.12 125 THR A N 1
ATOM 993 C CA . THR A 1 125 ? 10.449 7.163 -19.380 1.00 94.12 125 THR A CA 1
ATOM 994 C C . THR A 1 125 ? 9.378 7.023 -18.301 1.00 94.12 125 THR A C 1
ATOM 996 O O . THR A 1 125 ? 8.258 6.631 -18.612 1.00 94.12 125 THR A O 1
ATOM 999 N N . GLU A 1 126 ? 9.693 7.352 -17.045 1.00 93.62 126 GLU A N 1
ATOM 1000 C CA . GLU A 1 126 ? 8.734 7.292 -15.939 1.00 93.62 126 GLU A CA 1
ATOM 1001 C C . GLU A 1 126 ? 7.639 8.352 -16.088 1.00 93.62 126 GLU A C 1
ATOM 1003 O O . GLU A 1 126 ? 6.466 8.040 -15.905 1.00 93.62 126 GLU A O 1
ATOM 1008 N N . ASN A 1 127 ? 7.984 9.588 -16.445 1.00 93.94 127 ASN A N 1
ATOM 1009 C CA . ASN A 1 127 ? 7.026 10.688 -16.493 1.00 93.94 127 ASN A CA 1
ATOM 1010 C C . ASN A 1 127 ? 7.102 11.460 -17.827 1.00 93.94 127 ASN A C 1
ATOM 1012 O O . ASN A 1 127 ? 7.629 12.573 -17.872 1.00 93.94 127 ASN A O 1
ATOM 1016 N N . PRO A 1 128 ? 6.582 10.891 -18.933 1.00 90.69 128 PRO A N 1
ATOM 1017 C CA . PRO A 1 128 ? 6.658 11.525 -20.250 1.00 90.69 128 PRO A CA 1
ATOM 1018 C C . PRO A 1 128 ? 5.790 12.787 -20.372 1.00 90.69 128 PRO A C 1
ATOM 1020 O O . PRO A 1 128 ? 6.105 13.664 -21.173 1.00 90.69 128 PRO A O 1
ATOM 1023 N N . SER A 1 129 ? 4.697 12.877 -19.607 1.00 90.81 129 SER A N 1
ATOM 1024 C CA . SER A 1 129 ? 3.785 14.029 -19.582 1.00 90.81 129 SER A CA 1
ATOM 1025 C C . SER A 1 129 ? 4.289 15.160 -18.679 1.00 90.81 129 SER A C 1
ATOM 1027 O O . SER A 1 129 ? 3.899 16.312 -18.865 1.00 90.81 129 SER A O 1
ATOM 1029 N N . GLY A 1 130 ? 5.161 14.843 -17.718 1.00 88.81 130 GLY A N 1
ATOM 1030 C CA . GLY A 1 130 ? 5.542 15.741 -16.631 1.00 88.81 130 GLY A CA 1
ATOM 1031 C C . GLY A 1 130 ? 4.497 15.817 -15.511 1.00 88.81 130 GLY A C 1
ATOM 1032 O O . GLY A 1 130 ? 4.714 16.545 -14.546 1.00 88.81 130 GLY A O 1
ATOM 1033 N N . ASP A 1 131 ? 3.393 15.066 -15.600 1.00 88.88 131 ASP A N 1
ATOM 1034 C CA . ASP A 1 131 ? 2.374 14.997 -14.555 1.00 88.88 131 ASP A CA 1
ATOM 1035 C C . ASP A 1 131 ? 2.650 13.833 -13.590 1.00 88.88 131 ASP A C 1
ATOM 1037 O O . ASP A 1 131 ? 2.382 12.662 -13.872 1.00 88.88 131 ASP A O 1
ATOM 1041 N N . GLU A 1 132 ? 3.161 14.169 -12.405 1.00 86.75 132 GLU A N 1
ATOM 1042 C CA . GLU A 1 132 ? 3.404 13.213 -11.317 1.00 86.75 132 GLU A CA 1
ATOM 1043 C C . GLU A 1 132 ? 2.138 12.442 -10.900 1.00 86.75 132 GLU A C 1
ATOM 1045 O O . GLU A 1 132 ? 2.226 11.305 -10.423 1.00 86.75 132 GLU A O 1
ATOM 1050 N N . SER A 1 133 ? 0.943 13.000 -11.132 1.00 85.25 133 SER A N 1
ATOM 1051 C CA . SER A 1 133 ? -0.312 12.325 -10.807 1.00 85.25 133 SER A CA 1
ATOM 1052 C C . SER A 1 133 ? -0.457 10.999 -11.564 1.00 85.25 133 SER A C 1
ATOM 1054 O O . SER A 1 133 ? -0.952 10.015 -11.004 1.00 85.25 133 SER A O 1
ATOM 1056 N N . GLU A 1 134 ? 0.046 10.920 -12.801 1.00 89.75 134 GLU A N 1
ATOM 1057 C CA . GLU A 1 134 ? 0.007 9.705 -13.613 1.00 89.75 134 GLU A CA 1
ATOM 1058 C C . GLU A 1 134 ? 0.898 8.607 -13.025 1.00 89.75 134 GLU A C 1
ATOM 1060 O O . GLU A 1 134 ? 0.506 7.435 -13.012 1.00 89.75 134 GLU A O 1
ATOM 1065 N N . VAL A 1 135 ? 2.069 8.973 -12.494 1.00 91.44 135 VAL A N 1
ATOM 1066 C CA . VAL A 1 135 ? 2.995 8.048 -11.820 1.00 91.44 135 VAL A CA 1
ATOM 1067 C C . VAL A 1 135 ? 2.295 7.401 -10.627 1.00 91.44 135 VAL A C 1
ATOM 1069 O O . VAL A 1 135 ? 2.219 6.168 -10.520 1.00 91.44 135 VAL A O 1
ATOM 1072 N N . TYR A 1 136 ? 1.680 8.220 -9.771 1.00 88.75 136 TYR A N 1
ATOM 1073 C CA . TYR A 1 136 ? 0.963 7.724 -8.602 1.00 88.75 136 TYR A CA 1
ATOM 1074 C C . TYR A 1 136 ? -0.260 6.887 -8.977 1.00 88.75 136 TYR A C 1
ATOM 1076 O O . TYR A 1 136 ? -0.491 5.827 -8.391 1.00 88.75 136 TYR A O 1
ATOM 1084 N N . GLN A 1 137 ? -1.029 7.297 -9.988 1.00 89.75 137 GLN A N 1
ATOM 1085 C CA . GLN A 1 137 ? -2.165 6.516 -10.474 1.00 89.75 137 GLN A CA 1
ATOM 1086 C C . GLN A 1 137 ? -1.730 5.134 -10.972 1.00 89.75 137 GLN A C 1
ATOM 1088 O O . GLN A 1 137 ? -2.365 4.131 -10.628 1.00 89.75 137 GLN A O 1
ATOM 1093 N N . ARG A 1 138 ? -0.630 5.043 -11.735 1.00 93.75 138 ARG A N 1
ATOM 1094 C CA . ARG A 1 138 ? -0.097 3.755 -12.202 1.00 93.75 138 ARG A CA 1
ATOM 1095 C C . ARG A 1 138 ? 0.293 2.861 -11.029 1.00 93.75 138 ARG A C 1
ATOM 1097 O O . ARG A 1 138 ? -0.170 1.718 -10.984 1.00 93.75 138 ARG A O 1
ATOM 1104 N N . LYS A 1 139 ? 1.060 3.365 -10.054 1.00 92.19 139 LYS A N 1
ATOM 1105 C CA . LYS A 1 139 ? 1.457 2.568 -8.879 1.00 92.19 139 LYS A CA 1
ATOM 1106 C C . LYS A 1 139 ? 0.246 2.151 -8.039 1.00 92.19 139 LYS A C 1
ATOM 1108 O O . LYS A 1 139 ? 0.153 0.996 -7.624 1.00 92.19 139 LYS A O 1
ATOM 1113 N N . ASN A 1 140 ? -0.729 3.042 -7.863 1.00 91.06 140 ASN A N 1
ATOM 1114 C CA . ASN A 1 140 ? -1.979 2.755 -7.161 1.00 91.06 140 ASN A CA 1
ATOM 1115 C C . ASN A 1 140 ? -2.765 1.605 -7.818 1.00 91.06 140 ASN A C 1
ATOM 1117 O O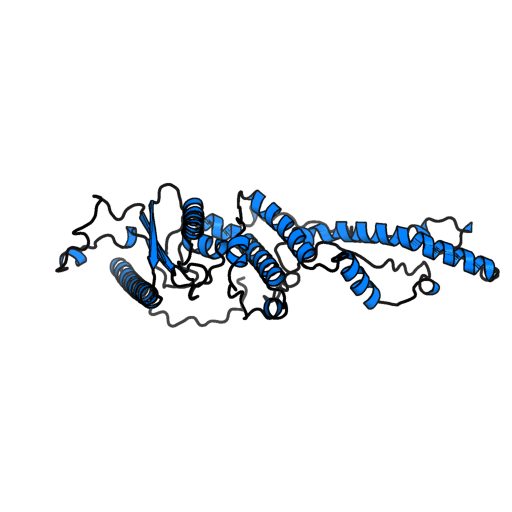 . ASN A 1 140 ? -3.300 0.753 -7.110 1.00 91.06 140 ASN A O 1
ATOM 1121 N N . ARG A 1 141 ? -2.790 1.513 -9.158 1.00 92.56 141 ARG A N 1
ATOM 1122 C CA . ARG A 1 141 ? -3.423 0.381 -9.865 1.00 92.56 141 ARG A CA 1
ATOM 1123 C C . ARG A 1 141 ? -2.740 -0.956 -9.571 1.00 92.56 141 ARG A C 1
ATOM 1125 O O . ARG A 1 141 ? -3.444 -1.940 -9.346 1.00 92.56 141 ARG A O 1
ATOM 1132 N N . PHE A 1 142 ? -1.407 -1.000 -9.518 1.00 94.31 142 PHE A N 1
ATOM 1133 C CA . PHE A 1 142 ? -0.677 -2.217 -9.133 1.00 94.31 142 PHE A CA 1
ATOM 1134 C C . PHE A 1 142 ? -1.007 -2.651 -7.701 1.00 94.31 142 PHE A C 1
ATOM 1136 O O . PHE A 1 142 ? -1.298 -3.822 -7.463 1.00 94.31 142 PHE A O 1
ATOM 1143 N N . LEU A 1 143 ? -1.033 -1.713 -6.752 1.00 92.00 143 LEU A N 1
ATOM 1144 C CA . LEU A 1 143 ? -1.378 -2.020 -5.361 1.00 92.00 143 LEU A CA 1
ATOM 1145 C C . LEU A 1 143 ? -2.838 -2.464 -5.216 1.00 92.00 143 LEU A C 1
ATOM 1147 O O . LEU A 1 143 ? -3.112 -3.432 -4.511 1.00 92.00 143 LEU A O 1
ATOM 1151 N N . ASN A 1 144 ? -3.768 -1.830 -5.935 1.00 91.81 144 ASN A N 1
ATOM 1152 C CA . ASN A 1 144 ? -5.165 -2.266 -5.990 1.00 91.81 144 ASN A CA 1
ATOM 1153 C C . ASN A 1 144 ? -5.298 -3.695 -6.516 1.00 91.81 144 ASN A C 1
ATOM 1155 O O . ASN A 1 144 ? -6.072 -4.473 -5.968 1.00 91.81 144 ASN A O 1
ATOM 1159 N N . HIS A 1 145 ? -4.532 -4.057 -7.547 1.00 93.62 145 HIS A N 1
ATOM 1160 C CA . HIS A 1 145 ? -4.524 -5.422 -8.063 1.00 93.62 145 HIS A CA 1
ATOM 1161 C C . HIS A 1 145 ? -4.066 -6.434 -7.000 1.00 93.62 145 HIS A C 1
ATOM 1163 O O . HIS A 1 145 ? -4.684 -7.486 -6.842 1.00 93.62 145 HIS A O 1
ATOM 1169 N N . LEU A 1 146 ? -3.022 -6.106 -6.233 1.00 93.62 146 LEU A N 1
ATOM 1170 C CA . LEU A 1 146 ? -2.538 -6.961 -5.146 1.00 93.62 146 LEU A CA 1
ATOM 1171 C C . LEU A 1 146 ? -3.561 -7.098 -4.013 1.00 93.62 146 LEU A C 1
ATOM 1173 O O . LEU A 1 146 ? -3.805 -8.205 -3.542 1.00 93.62 146 LEU A O 1
ATOM 1177 N N . LEU A 1 147 ? -4.195 -5.996 -3.613 1.00 91.25 147 LEU A N 1
ATOM 1178 C CA . LEU A 1 147 ? -5.249 -5.983 -2.595 1.00 91.25 147 LEU A CA 1
ATOM 1179 C C . LEU A 1 147 ? -6.480 -6.790 -3.029 1.00 91.25 147 LEU A C 1
ATOM 1181 O O . LEU A 1 147 ? -7.025 -7.566 -2.242 1.00 91.25 147 LEU A O 1
ATOM 1185 N N . ALA A 1 148 ? -6.869 -6.680 -4.301 1.00 92.19 148 ALA A N 1
ATOM 1186 C CA . ALA A 1 148 ? -8.015 -7.388 -4.860 1.00 92.19 148 ALA A CA 1
ATOM 1187 C C . ALA A 1 148 ? -7.875 -8.916 -4.772 1.00 92.19 148 ALA A C 1
ATOM 1189 O O . ALA A 1 148 ? -8.879 -9.613 -4.635 1.00 92.19 148 ALA A O 1
ATOM 1190 N N . ARG A 1 149 ? -6.645 -9.454 -4.771 1.00 91.81 149 ARG A N 1
ATOM 1191 C CA . ARG A 1 149 ? -6.394 -10.892 -4.567 1.00 91.81 149 ARG A CA 1
ATOM 1192 C C . ARG A 1 149 ? -6.906 -11.399 -3.215 1.00 91.81 149 ARG A C 1
ATOM 1194 O O . ARG A 1 149 ? -7.236 -12.575 -3.093 1.00 91.81 149 ARG A O 1
ATOM 1201 N N . PHE A 1 150 ? -6.985 -10.517 -2.225 1.00 88.88 150 PHE A N 1
ATOM 1202 C CA . PHE A 1 150 ? -7.496 -10.812 -0.890 1.00 88.88 150 PHE A CA 1
ATOM 1203 C C . PHE A 1 150 ? -8.954 -10.371 -0.700 1.00 88.88 150 PHE A C 1
ATOM 1205 O O . PHE A 1 150 ? -9.447 -10.361 0.423 1.00 88.88 150 PHE A O 1
ATOM 1212 N N . GLY A 1 151 ? -9.641 -9.971 -1.777 1.00 87.25 151 GLY A N 1
ATOM 1213 C CA . GLY A 1 151 ? -10.981 -9.384 -1.699 1.00 87.25 151 GLY A CA 1
ATOM 1214 C C . GLY A 1 151 ? -11.005 -8.033 -0.982 1.00 87.25 151 GLY A C 1
ATOM 1215 O O . GLY A 1 151 ? -12.075 -7.556 -0.620 1.00 87.25 151 GLY A O 1
ATOM 1216 N N . MET A 1 152 ? -9.839 -7.421 -0.759 1.00 83.88 152 MET A N 1
ATOM 1217 C CA . MET A 1 152 ? -9.732 -6.164 -0.037 1.00 83.88 152 MET A CA 1
ATOM 1218 C C . MET A 1 152 ? -9.914 -5.004 -0.999 1.00 83.88 152 MET A C 1
ATOM 1220 O O . MET A 1 152 ? -9.211 -4.880 -2.004 1.00 83.88 152 MET A O 1
ATOM 1224 N N . GLN A 1 153 ? -10.851 -4.132 -0.654 1.00 79.00 153 GLN A N 1
ATOM 1225 C CA . GLN A 1 153 ? -11.026 -2.848 -1.303 1.00 79.00 153 GLN A CA 1
ATOM 1226 C C . GLN A 1 153 ? -10.554 -1.766 -0.341 1.00 79.00 153 GLN A C 1
ATOM 1228 O O . GLN A 1 153 ? -11.003 -1.675 0.799 1.00 79.00 153 GLN A O 1
ATOM 1233 N N . PHE A 1 154 ? -9.605 -0.970 -0.817 1.00 72.88 154 PHE A N 1
ATOM 1234 C CA . PHE A 1 154 ? -9.309 0.329 -0.238 1.00 72.88 154 PHE A CA 1
ATOM 1235 C C . PHE A 1 154 ? -10.186 1.306 -0.988 1.00 72.88 154 PHE A C 1
ATOM 1237 O O . PHE A 1 154 ? -9.770 1.857 -2.012 1.00 72.88 154 PHE A O 1
ATOM 1244 N N . THR A 1 155 ? -11.436 1.400 -0.548 1.00 61.78 155 THR A N 1
ATOM 1245 C CA . THR A 1 155 ? -12.397 2.325 -1.127 1.00 61.78 155 THR A CA 1
ATOM 1246 C C . THR A 1 155 ? -11.801 3.723 -1.044 1.00 61.78 155 THR A C 1
ATOM 1248 O O . THR A 1 155 ? -11.154 4.060 -0.053 1.00 61.78 155 THR A O 1
ATOM 1251 N N . ASP A 1 156 ? -11.921 4.482 -2.135 1.00 54.84 156 ASP A N 1
ATOM 1252 C CA . ASP A 1 156 ? -11.204 5.729 -2.385 1.00 54.84 156 ASP A CA 1
ATOM 1253 C C . ASP A 1 156 ? -11.574 6.821 -1.370 1.00 54.84 156 ASP A C 1
ATOM 1255 O O . ASP A 1 156 ? -12.278 7.789 -1.652 1.00 54.84 156 ASP A O 1
ATOM 1259 N N . TYR A 1 157 ? -10.958 6.706 -0.199 1.00 51.66 157 TYR A N 1
ATOM 1260 C CA . TYR A 1 157 ? -10.813 7.728 0.822 1.00 51.66 157 TYR A CA 1
ATOM 1261 C C . TYR A 1 157 ? -10.230 9.036 0.251 1.00 51.66 157 TYR A C 1
ATOM 1263 O O . TYR A 1 157 ? -10.335 10.087 0.874 1.00 51.66 157 TYR A O 1
ATOM 1271 N N . SER A 1 158 ? -9.694 9.005 -0.981 1.00 48.41 158 SER A N 1
ATOM 1272 C CA . SER A 1 158 ? -9.395 10.192 -1.790 1.00 48.41 158 SER A CA 1
ATOM 1273 C C . SER A 1 158 ? -10.490 11.236 -1.749 1.00 48.41 158 SER A C 1
ATOM 1275 O O . SER A 1 158 ? -10.159 12.399 -1.632 1.00 48.41 158 SER A O 1
ATOM 1277 N N . LEU A 1 159 ? -11.765 10.856 -1.883 1.00 50.12 159 LEU A N 1
ATOM 1278 C CA . LEU A 1 159 ? -12.844 11.846 -1.961 1.00 50.12 159 LEU A CA 1
ATOM 1279 C C . LEU A 1 159 ? -13.026 12.595 -0.632 1.00 50.12 159 LEU A C 1
ATOM 1281 O O . LEU A 1 159 ? -13.373 13.768 -0.642 1.00 50.12 159 LEU A O 1
ATOM 1285 N N . ILE A 1 160 ? -12.711 11.949 0.496 1.00 52.84 160 ILE A N 1
ATOM 1286 C CA . ILE A 1 160 ? -12.704 12.570 1.829 1.00 52.84 160 ILE A CA 1
ATOM 1287 C C . ILE A 1 160 ? -11.433 13.414 2.030 1.00 52.84 160 ILE A C 1
ATOM 1289 O O . ILE A 1 160 ? -11.507 14.495 2.603 1.00 52.84 160 ILE A O 1
ATOM 1293 N N . LEU A 1 161 ? -10.288 12.976 1.492 1.00 50.53 161 LEU A N 1
ATOM 1294 C CA . LEU A 1 161 ? -9.049 13.769 1.440 1.00 50.53 161 LEU A CA 1
ATOM 1295 C C . LEU A 1 161 ? -9.134 14.968 0.473 1.00 50.53 161 LEU A C 1
ATOM 1297 O O . LEU A 1 161 ? -8.313 15.876 0.575 1.00 50.53 161 LEU A O 1
ATOM 1301 N N . PHE A 1 162 ? -10.083 14.970 -0.475 1.00 48.94 162 PHE A N 1
ATOM 1302 C CA . PHE A 1 162 ? -10.173 15.985 -1.532 1.00 48.94 162 PHE A CA 1
ATOM 1303 C C . PHE A 1 162 ? -10.834 17.292 -1.117 1.00 48.94 162 PHE A C 1
ATOM 1305 O O . PHE A 1 162 ? -10.590 18.305 -1.769 1.00 48.94 162 PHE A O 1
ATOM 1312 N N . GLU A 1 163 ? -11.648 17.300 -0.062 1.00 47.88 163 GLU A N 1
ATOM 1313 C CA . GLU A 1 163 ? -12.405 18.503 0.299 1.00 47.88 163 GLU A CA 1
ATOM 1314 C C . GLU A 1 163 ? -11.749 19.360 1.375 1.00 47.88 163 GLU A C 1
ATOM 1316 O O . GLU A 1 163 ? -11.996 20.564 1.410 1.00 47.88 163 GLU A O 1
ATOM 1321 N N . GLN A 1 164 ? -10.892 18.801 2.226 1.00 45.78 164 GLN A N 1
ATOM 1322 C CA . GLN A 1 164 ? -10.257 19.556 3.302 1.00 45.78 164 GLN A CA 1
ATOM 1323 C C . GLN A 1 164 ? -8.831 19.074 3.506 1.00 45.78 164 GLN A C 1
ATOM 1325 O O . GLN A 1 164 ? -8.561 17.881 3.404 1.00 45.78 164 GLN A O 1
ATOM 1330 N N . GLN A 1 165 ? -7.937 20.038 3.739 1.00 47.34 165 GLN A N 1
ATOM 1331 C CA . GLN A 1 165 ? -6.514 19.888 4.036 1.00 47.34 165 GLN A CA 1
ATOM 1332 C C . GLN A 1 165 ? -6.289 18.850 5.137 1.00 47.34 165 GLN A C 1
ATOM 1334 O O . GLN A 1 165 ? -6.097 19.188 6.295 1.00 47.34 165 GLN A O 1
ATOM 1339 N N . ALA A 1 166 ? -6.303 17.571 4.784 1.00 44.03 166 ALA A N 1
ATOM 1340 C CA . ALA A 1 166 ? -5.974 16.538 5.731 1.00 44.03 166 ALA A CA 1
ATOM 1341 C C . ALA A 1 166 ? -4.474 16.629 5.977 1.00 44.03 166 ALA A C 1
ATOM 1343 O O . ALA A 1 166 ? -3.667 16.582 5.042 1.00 44.03 166 ALA A O 1
ATOM 1344 N N . THR A 1 167 ? -4.153 16.788 7.249 1.00 45.97 167 THR A N 1
ATOM 1345 C CA . THR A 1 167 ? -2.871 16.680 7.931 1.00 45.97 167 THR A CA 1
ATOM 1346 C C . THR A 1 167 ? -2.191 15.352 7.576 1.00 45.97 167 THR A C 1
ATOM 1348 O O . THR A 1 167 ? -2.066 14.442 8.386 1.00 45.97 167 THR A O 1
ATOM 1351 N N . LEU A 1 168 ? -1.792 15.192 6.314 1.00 52.56 168 LEU A N 1
ATOM 1352 C CA . LEU A 1 168 ? -0.858 14.162 5.891 1.00 52.56 168 LEU A CA 1
ATOM 1353 C C . LEU A 1 168 ? 0.411 14.407 6.693 1.00 52.56 168 LEU A C 1
ATOM 1355 O O . LEU A 1 168 ? 0.851 15.552 6.772 1.00 52.56 168 LEU A O 1
ATOM 1359 N N . ASP A 1 169 ? 0.947 13.350 7.295 1.00 52.12 169 ASP A N 1
ATOM 1360 C CA . ASP A 1 169 ? 2.148 13.357 8.128 1.00 52.12 169 ASP A CA 1
ATOM 1361 C C . ASP A 1 169 ? 3.196 14.379 7.676 1.00 52.12 169 ASP A C 1
ATOM 1363 O O . ASP A 1 169 ? 4.046 14.087 6.838 1.00 52.12 169 ASP A O 1
ATOM 1367 N N . LEU A 1 170 ? 3.168 15.576 8.270 1.00 51.53 170 LEU A N 1
ATOM 1368 C CA . LEU A 1 170 ? 4.193 16.600 8.048 1.00 51.53 170 LEU A CA 1
ATOM 1369 C C . LEU A 1 170 ? 5.549 16.160 8.624 1.00 51.53 170 LEU A C 1
ATOM 1371 O O . LEU A 1 170 ? 6.574 16.760 8.322 1.00 51.53 170 LEU A O 1
ATOM 1375 N N . GLU A 1 171 ? 5.551 15.105 9.444 1.00 54.28 171 GLU A N 1
ATOM 1376 C CA . GLU A 1 171 ? 6.748 14.411 9.924 1.00 54.28 171 GLU A CA 1
ATOM 1377 C C . GLU A 1 171 ? 7.482 13.664 8.800 1.00 54.28 171 GLU A C 1
ATOM 1379 O O . GLU A 1 171 ? 8.663 13.344 8.935 1.00 54.28 171 GLU A O 1
ATOM 1384 N N . ASP A 1 172 ? 6.801 13.373 7.691 1.00 64.62 172 ASP A N 1
ATOM 1385 C CA . ASP A 1 172 ? 7.399 12.704 6.551 1.00 64.62 172 ASP A CA 1
ATOM 1386 C C . ASP A 1 172 ? 8.034 13.727 5.600 1.00 64.62 172 ASP A C 1
ATOM 1388 O O . ASP A 1 172 ? 7.361 14.406 4.819 1.00 64.62 172 ASP A O 1
ATOM 1392 N N . GLU A 1 173 ? 9.363 13.823 5.668 1.00 68.88 173 GLU A N 1
ATOM 1393 C CA . GLU A 1 173 ? 10.154 14.785 4.894 1.00 68.88 173 GLU A CA 1
ATOM 1394 C C . GLU A 1 173 ? 9.933 14.690 3.375 1.00 68.88 173 GLU A C 1
ATOM 1396 O O . GLU A 1 173 ? 10.140 15.680 2.676 1.00 68.88 173 GLU A O 1
ATOM 1401 N N . GLU A 1 174 ? 9.552 13.526 2.832 1.00 70.69 174 GLU A N 1
ATOM 1402 C CA . GLU A 1 174 ? 9.251 13.382 1.400 1.00 70.69 174 GLU A CA 1
ATOM 1403 C C . GLU A 1 174 ? 7.872 13.956 1.052 1.00 70.69 174 GLU A C 1
ATOM 1405 O O . GLU A 1 174 ? 7.748 14.649 0.045 1.00 70.69 174 GLU A O 1
ATOM 1410 N N . LEU A 1 175 ? 6.848 13.732 1.885 1.00 72.31 175 LEU A N 1
ATOM 1411 C CA . LEU A 1 175 ? 5.509 14.301 1.658 1.00 72.31 175 LEU A CA 1
ATOM 1412 C C . LEU A 1 175 ? 5.494 15.818 1.854 1.00 72.31 175 LEU A C 1
ATOM 1414 O O . LEU A 1 175 ? 4.820 16.527 1.103 1.00 72.31 175 LEU A O 1
ATOM 1418 N N . ALA A 1 176 ? 6.256 16.321 2.827 1.00 71.56 176 ALA A N 1
ATOM 1419 C CA . ALA A 1 176 ? 6.360 17.749 3.110 1.00 71.56 176 ALA A CA 1
ATOM 1420 C C . ALA A 1 176 ? 6.994 18.550 1.956 1.00 71.56 176 ALA A C 1
ATOM 1422 O O . ALA A 1 176 ? 6.707 19.735 1.813 1.00 71.56 176 ALA A O 1
ATOM 1423 N N . LYS A 1 177 ? 7.825 17.913 1.116 1.00 78.00 177 LYS A N 1
ATOM 1424 C CA . LYS A 1 177 ? 8.462 18.538 -0.061 1.00 78.00 177 LYS A CA 1
ATOM 1425 C C . LYS A 1 177 ? 7.536 18.670 -1.271 1.00 78.00 177 LYS A C 1
ATOM 1427 O O . LYS A 1 177 ? 7.884 19.368 -2.219 1.00 78.00 177 LYS A O 1
ATOM 1432 N N . ILE A 1 178 ? 6.402 17.971 -1.284 1.00 77.25 178 ILE A N 1
ATOM 1433 C CA . ILE A 1 178 ? 5.443 18.037 -2.388 1.00 77.25 178 ILE A CA 1
ATOM 1434 C C . ILE A 1 178 ? 4.501 19.198 -2.105 1.00 77.25 178 ILE A C 1
ATOM 1436 O O . ILE A 1 178 ? 3.672 19.084 -1.208 1.00 77.25 178 ILE A O 1
ATOM 1440 N N . ASP A 1 179 ? 4.598 20.290 -2.860 1.00 75.12 179 ASP A N 1
ATOM 1441 C CA . ASP A 1 179 ? 3.720 21.458 -2.687 1.00 75.12 179 ASP A CA 1
ATOM 1442 C C . ASP A 1 179 ? 2.263 21.156 -3.078 1.00 75.12 179 ASP A C 1
ATOM 1444 O O . ASP A 1 179 ? 1.323 21.647 -2.451 1.00 75.12 179 ASP A O 1
ATOM 1448 N N . ASP A 1 180 ? 2.072 20.302 -4.086 1.00 81.25 180 ASP A N 1
ATOM 1449 C CA . ASP A 1 180 ? 0.759 19.937 -4.606 1.00 81.25 180 ASP A CA 1
ATOM 1450 C C . ASP A 1 180 ? 0.021 18.942 -3.691 1.00 81.25 180 ASP A C 1
ATOM 1452 O O . ASP A 1 180 ? 0.446 17.802 -3.474 1.00 81.25 180 ASP A O 1
ATOM 1456 N N . ASN A 1 181 ? -1.129 19.368 -3.166 1.00 75.62 181 ASN A N 1
ATOM 1457 C CA . ASN A 1 181 ? -1.927 18.569 -2.234 1.00 75.62 181 ASN A CA 1
ATOM 1458 C C . ASN A 1 181 ? -2.428 17.255 -2.858 1.00 75.62 181 ASN A C 1
ATOM 1460 O O . ASN A 1 181 ? -2.501 16.245 -2.155 1.00 75.62 181 ASN A O 1
ATOM 1464 N N . TRP A 1 182 ? -2.758 17.248 -4.158 1.00 76.44 182 TRP A N 1
ATOM 1465 C CA . TRP A 1 182 ? -3.252 16.052 -4.849 1.00 76.44 182 TRP A CA 1
ATOM 1466 C C . TRP A 1 182 ? -2.171 14.968 -4.883 1.00 76.44 182 TRP A C 1
ATOM 1468 O O . TRP A 1 182 ? -2.402 13.829 -4.470 1.00 76.44 182 TRP A O 1
ATOM 1478 N N . ASN A 1 183 ? -0.968 15.338 -5.308 1.00 81.12 183 ASN A N 1
ATOM 1479 C CA . ASN A 1 183 ? 0.198 14.467 -5.370 1.00 81.12 183 ASN A CA 1
ATOM 1480 C C . ASN A 1 183 ? 0.638 13.997 -3.981 1.00 81.12 183 ASN A C 1
ATOM 1482 O O . ASN A 1 183 ? 0.939 12.813 -3.805 1.00 81.12 183 ASN A O 1
ATOM 1486 N N . ARG A 1 184 ? 0.580 14.872 -2.968 1.00 78.62 184 ARG A N 1
ATOM 1487 C CA . ARG A 1 184 ? 0.852 14.493 -1.575 1.00 78.62 184 ARG A CA 1
ATOM 1488 C C . ARG A 1 184 ? -0.127 13.417 -1.092 1.00 78.62 184 ARG A C 1
ATOM 1490 O O . ARG A 1 184 ? 0.292 12.389 -0.560 1.00 78.62 184 ARG A O 1
ATOM 1497 N N . ALA A 1 185 ? -1.426 13.602 -1.330 1.00 76.69 185 ALA A N 1
ATOM 1498 C CA . ALA A 1 185 ? -2.454 12.626 -0.962 1.00 76.69 185 ALA A CA 1
ATOM 1499 C C . ALA A 1 185 ? -2.330 11.308 -1.746 1.00 76.69 185 ALA A C 1
ATOM 1501 O O . ALA A 1 185 ? -2.564 10.225 -1.199 1.00 76.69 185 ALA A O 1
ATOM 1502 N N . ALA A 1 186 ? -1.950 11.376 -3.023 1.00 81.31 186 ALA A N 1
ATOM 1503 C CA . ALA A 1 186 ? -1.735 10.201 -3.859 1.00 81.31 186 ALA A CA 1
ATOM 1504 C C . ALA A 1 186 ? -0.551 9.352 -3.360 1.00 81.31 186 ALA A C 1
ATOM 1506 O O . ALA A 1 186 ? -0.688 8.129 -3.242 1.00 81.31 186 ALA A O 1
ATOM 1507 N N . LEU A 1 187 ? 0.568 9.986 -2.994 1.00 81.88 187 LEU A N 1
ATOM 1508 C CA . LEU A 1 187 ? 1.722 9.302 -2.408 1.00 81.88 187 LEU A CA 1
ATOM 1509 C C . LEU A 1 187 ? 1.410 8.725 -1.020 1.00 81.88 187 LEU A C 1
ATOM 1511 O O . LEU A 1 187 ? 1.737 7.565 -0.762 1.00 81.88 187 LEU A O 1
ATOM 1515 N N . GLY A 1 188 ? 0.720 9.480 -0.157 1.00 80.06 188 GLY A N 1
ATOM 1516 C CA . GLY A 1 188 ? 0.256 8.981 1.144 1.00 80.06 188 GLY A CA 1
ATOM 1517 C C . GLY A 1 188 ? -0.566 7.696 0.997 1.00 80.06 188 GLY A C 1
ATOM 1518 O O . GLY A 1 188 ? -0.244 6.669 1.592 1.00 80.06 188 GLY A O 1
ATOM 1519 N N . ARG A 1 189 ? -1.533 7.687 0.068 1.00 81.94 189 ARG A N 1
ATOM 1520 C CA . ARG A 1 189 ? -2.343 6.495 -0.237 1.00 81.94 189 ARG A CA 1
ATOM 1521 C C . ARG A 1 189 ? -1.505 5.293 -0.673 1.00 81.94 189 ARG A C 1
ATOM 1523 O O . ARG A 1 189 ? -1.805 4.168 -0.278 1.00 81.94 189 ARG A O 1
ATOM 1530 N N . ILE A 1 190 ? -0.493 5.502 -1.514 1.00 85.75 190 ILE A N 1
ATOM 1531 C CA . ILE A 1 190 ? 0.411 4.432 -1.960 1.00 85.75 190 ILE A CA 1
ATOM 1532 C C . ILE A 1 190 ? 1.130 3.813 -0.760 1.00 85.75 190 ILE A C 1
ATOM 1534 O O . ILE A 1 190 ? 1.147 2.587 -0.630 1.00 85.75 190 ILE A O 1
ATOM 1538 N N . ARG A 1 191 ? 1.660 4.649 0.136 1.00 83.50 191 ARG A N 1
ATOM 1539 C CA . ARG A 1 191 ? 2.374 4.201 1.337 1.00 83.50 191 ARG A CA 1
ATOM 1540 C C . ARG A 1 191 ? 1.486 3.433 2.292 1.00 83.50 191 ARG A C 1
ATOM 1542 O O . ARG A 1 191 ? 1.882 2.378 2.782 1.00 83.50 191 ARG A O 1
ATOM 1549 N N . ASP A 1 192 ? 0.275 3.917 2.520 1.00 81.88 192 ASP A N 1
ATOM 1550 C CA . ASP A 1 192 ? -0.664 3.251 3.416 1.00 81.88 192 ASP A CA 1
ATOM 1551 C C . ASP A 1 192 ? -1.098 1.889 2.862 1.00 81.88 192 ASP A C 1
ATOM 1553 O O . ASP A 1 192 ? -1.111 0.896 3.592 1.00 81.88 192 ASP A O 1
ATOM 1557 N N . LYS A 1 193 ? -1.329 1.788 1.546 1.00 87.81 193 LYS A N 1
ATOM 1558 C CA . LYS A 1 193 ? -1.598 0.502 0.880 1.00 87.81 193 LYS A CA 1
ATOM 1559 C C . LYS A 1 193 ? -0.423 -0.463 0.980 1.00 87.81 193 LYS A C 1
ATOM 1561 O O . LYS A 1 193 ? -0.634 -1.649 1.224 1.00 87.81 193 LYS A O 1
ATOM 1566 N N . GLN A 1 194 ? 0.805 0.021 0.811 1.00 88.94 194 GLN A N 1
ATOM 1567 C CA . GLN A 1 194 ? 2.003 -0.797 1.004 1.00 88.94 194 GLN A CA 1
ATOM 1568 C C . GLN A 1 194 ? 2.108 -1.284 2.449 1.00 88.94 194 GLN A C 1
ATOM 1570 O O . GLN A 1 194 ? 2.224 -2.486 2.673 1.00 88.94 194 GLN A O 1
ATOM 1575 N N . ARG A 1 195 ? 1.969 -0.386 3.429 1.00 85.31 195 ARG A N 1
ATOM 1576 C CA . ARG A 1 195 ? 1.977 -0.720 4.860 1.00 85.31 195 ARG A CA 1
ATOM 1577 C C . ARG A 1 195 ? 0.905 -1.753 5.205 1.00 85.31 195 ARG A C 1
ATOM 1579 O O . ARG A 1 195 ? 1.183 -2.690 5.952 1.00 85.31 195 ARG A O 1
ATOM 1586 N N . TYR A 1 196 ? -0.299 -1.614 4.654 1.00 87.44 196 TYR A N 1
ATOM 1587 C CA . TYR A 1 196 ? -1.360 -2.595 4.846 1.00 87.44 196 TYR A CA 1
ATOM 1588 C C . TYR A 1 196 ? -1.005 -3.949 4.234 1.00 87.44 196 TYR A C 1
ATOM 1590 O O . TYR A 1 196 ? -1.123 -4.955 4.921 1.00 87.44 196 TYR A O 1
ATOM 1598 N N . LEU A 1 197 ? -0.525 -3.992 2.985 1.00 90.31 197 LEU A N 1
ATOM 1599 C CA . LEU A 1 197 ? -0.098 -5.237 2.332 1.00 90.31 197 LEU A CA 1
ATOM 1600 C C . LEU A 1 197 ? 1.025 -5.942 3.108 1.00 90.31 197 LEU A C 1
ATOM 1602 O O . LEU A 1 197 ? 0.990 -7.163 3.244 1.00 90.31 197 LEU A O 1
ATOM 1606 N N . GLN A 1 198 ? 1.978 -5.186 3.663 1.00 89.50 198 GLN A N 1
ATOM 1607 C CA . GLN A 1 198 ? 3.052 -5.724 4.506 1.00 89.50 198 GLN A CA 1
ATOM 1608 C C . GLN A 1 198 ? 2.511 -6.349 5.798 1.00 89.50 198 GLN A C 1
ATOM 1610 O O . GLN A 1 198 ? 2.945 -7.430 6.186 1.00 89.50 198 GLN A O 1
ATOM 1615 N N . LYS A 1 199 ? 1.539 -5.696 6.446 1.00 88.12 199 LYS A N 1
ATOM 1616 C CA . LYS A 1 199 ? 0.916 -6.173 7.692 1.00 88.12 199 LYS A CA 1
ATOM 1617 C C . LYS A 1 199 ? -0.235 -7.154 7.474 1.00 88.12 199 LYS A C 1
ATOM 1619 O O . LYS A 1 199 ? -0.755 -7.713 8.437 1.00 88.12 199 LYS A O 1
ATOM 1624 N N . PHE A 1 200 ? -0.653 -7.368 6.228 1.00 89.12 200 PHE A N 1
ATOM 1625 C CA . PHE A 1 200 ? -1.867 -8.110 5.907 1.00 89.12 200 PHE A CA 1
ATOM 1626 C C . PHE A 1 200 ? -1.913 -9.523 6.510 1.00 89.12 200 PHE A C 1
ATOM 1628 O O . PHE A 1 200 ? -2.962 -9.869 7.053 1.00 89.12 200 PHE A O 1
ATOM 1635 N N . PRO A 1 201 ? -0.834 -10.337 6.486 1.00 88.75 201 PRO A N 1
ATOM 1636 C CA . PRO A 1 201 ? -0.868 -11.668 7.092 1.00 88.75 201 PRO A CA 1
ATOM 1637 C C . PRO A 1 201 ? -1.229 -11.636 8.583 1.00 88.75 201 PRO A C 1
ATOM 1639 O O . PRO A 1 201 ? -2.081 -12.408 9.022 1.00 88.75 201 PRO A O 1
ATOM 1642 N N . GLU A 1 202 ? -0.634 -10.709 9.338 1.00 88.88 202 GLU A N 1
ATOM 1643 C CA . GLU A 1 202 ? -0.905 -10.524 10.767 1.00 88.88 202 GLU A CA 1
ATOM 1644 C C . GLU A 1 202 ? -2.339 -10.028 10.974 1.00 88.88 202 GLU A C 1
ATOM 1646 O O . GLU A 1 202 ? -3.139 -10.708 11.618 1.00 88.88 202 GLU A O 1
ATOM 1651 N N . LEU A 1 203 ? -2.704 -8.915 10.327 1.00 88.69 203 LEU A N 1
ATOM 1652 C CA . LEU A 1 203 ? -4.029 -8.293 10.438 1.00 88.69 203 LEU A CA 1
ATOM 1653 C C . LEU A 1 203 ? -5.159 -9.266 10.087 1.00 88.69 203 LEU A C 1
ATOM 1655 O O . LEU A 1 203 ? -6.158 -9.358 10.799 1.00 88.69 203 LEU A O 1
ATOM 1659 N N . SER A 1 204 ? -4.998 -10.026 9.004 1.00 87.25 204 SER A N 1
ATOM 1660 C CA . SER A 1 204 ? -5.995 -11.001 8.569 1.00 87.25 204 SER A CA 1
ATOM 1661 C C . SER A 1 204 ? -6.123 -12.164 9.551 1.00 87.25 204 SER A C 1
ATOM 1663 O O . SER A 1 204 ? -7.237 -12.641 9.764 1.00 87.25 204 SER A O 1
ATOM 1665 N N . SER A 1 205 ? -5.018 -12.634 10.139 1.00 88.06 205 SER A N 1
ATOM 1666 C CA . SER A 1 205 ? -5.044 -13.734 11.115 1.00 88.06 205 SER A CA 1
ATOM 1667 C C . SER A 1 205 ? -5.655 -13.318 12.455 1.00 88.06 205 SER A C 1
ATOM 1669 O O . SER A 1 205 ? -6.331 -14.113 13.107 1.00 88.06 205 SER A O 1
ATOM 1671 N N . CYS A 1 206 ? -5.487 -12.048 12.823 1.00 87.88 206 CYS A N 1
ATOM 1672 C CA . CYS A 1 206 ? -5.935 -11.485 14.088 1.00 87.88 206 CYS A CA 1
ATOM 1673 C C . CYS A 1 206 ? -7.335 -10.859 14.015 1.00 87.88 206 CYS A C 1
ATOM 1675 O O . CYS A 1 206 ? -7.798 -10.343 15.022 1.00 87.88 206 CYS A O 1
ATOM 1677 N N . ARG A 1 207 ? -8.054 -10.910 12.882 1.00 84.25 207 ARG A N 1
ATOM 1678 C CA . ARG A 1 207 ? -9.351 -10.218 12.690 1.00 84.25 207 ARG A CA 1
ATOM 1679 C C . ARG A 1 207 ? -10.375 -10.466 13.810 1.00 84.25 207 ARG A C 1
ATOM 1681 O O . ARG A 1 207 ? -11.089 -9.550 14.197 1.00 84.25 207 ARG A O 1
ATOM 1688 N N . GLY A 1 208 ? -10.450 -11.693 14.327 1.00 83.75 208 GLY A N 1
ATOM 1689 C CA . GLY A 1 208 ? -11.347 -12.070 15.431 1.00 83.75 208 GLY A CA 1
ATOM 1690 C C . GLY A 1 208 ? -10.725 -11.974 16.828 1.00 83.75 208 GLY A C 1
ATOM 1691 O O . GLY A 1 208 ? -11.349 -12.396 17.798 1.00 83.75 208 GLY A O 1
ATOM 1692 N N . GLN A 1 209 ? -9.489 -11.491 16.941 1.00 90.06 209 GLN A N 1
ATOM 1693 C CA . GLN A 1 209 ? -8.768 -11.396 18.203 1.00 90.06 209 GLN A CA 1
ATOM 1694 C C . GLN A 1 209 ? -9.246 -10.174 18.991 1.00 90.06 209 GLN A C 1
ATOM 1696 O O . GLN A 1 209 ? -9.168 -9.043 18.509 1.00 90.06 209 GLN A O 1
ATOM 1701 N N . GLY A 1 210 ? -9.734 -10.411 20.207 1.00 90.00 210 GLY A N 1
ATOM 1702 C CA . GLY A 1 210 ? -10.036 -9.355 21.173 1.00 90.00 210 GLY A CA 1
ATOM 1703 C C . GLY A 1 210 ? -8.790 -8.863 21.909 1.00 90.00 210 GLY A C 1
ATOM 1704 O O . GLY A 1 210 ? -7.700 -9.426 21.775 1.00 90.00 210 GLY A O 1
ATOM 1705 N N . PHE A 1 211 ? -8.962 -7.821 22.713 1.00 90.44 211 PHE A N 1
ATOM 1706 C CA . PHE A 1 211 ? -7.923 -7.284 23.585 1.00 90.44 211 PHE A CA 1
ATOM 1707 C C . PHE A 1 211 ? -7.405 -8.337 24.586 1.00 90.44 211 PHE A C 1
ATOM 1709 O O . PHE A 1 211 ? -8.189 -9.011 25.264 1.00 90.44 211 PHE A O 1
ATOM 1716 N N . ASN A 1 212 ? -6.078 -8.466 24.731 1.00 91.50 212 ASN A N 1
ATOM 1717 C CA . ASN A 1 212 ? -5.487 -9.374 25.713 1.00 91.50 212 ASN A CA 1
ATOM 1718 C C . ASN A 1 212 ? -5.457 -8.714 27.099 1.00 91.50 212 ASN A C 1
ATOM 1720 O O . ASN A 1 212 ? -4.546 -7.961 27.442 1.00 91.50 212 ASN A O 1
ATOM 1724 N N . TYR A 1 213 ? -6.435 -9.054 27.933 1.00 88.12 213 TYR A N 1
ATOM 1725 C CA . TYR A 1 213 ? -6.592 -8.514 29.287 1.00 88.12 213 TYR A CA 1
ATOM 1726 C C . TYR A 1 213 ? -5.560 -9.019 30.314 1.00 88.12 213 TYR A C 1
ATOM 1728 O O . TYR A 1 213 ? -5.580 -8.568 31.460 1.00 88.12 213 TYR A O 1
ATOM 1736 N N . LEU A 1 214 ? -4.670 -9.948 29.944 1.00 88.69 214 LEU A N 1
ATOM 1737 C CA . LEU A 1 214 ? -3.546 -10.375 30.791 1.00 88.69 214 LEU A CA 1
ATOM 1738 C C . LEU A 1 214 ? -2.295 -9.514 30.564 1.00 88.69 214 LEU A C 1
ATOM 1740 O O . LEU A 1 214 ? -1.454 -9.364 31.459 1.00 88.69 214 LEU A O 1
ATOM 1744 N N . GLU A 1 215 ? -2.184 -8.900 29.392 1.00 90.12 215 GLU A N 1
ATOM 1745 C CA . GLU A 1 215 ? -1.072 -8.033 29.025 1.00 90.12 215 GLU A CA 1
ATOM 1746 C C . GLU A 1 215 ? -1.341 -6.578 29.404 1.00 90.12 215 GLU A C 1
ATOM 1748 O O . GLU A 1 215 ? -2.482 -6.125 29.494 1.00 90.12 215 GLU A O 1
ATOM 1753 N N . ALA A 1 216 ? -0.266 -5.831 29.662 1.00 87.00 216 ALA A N 1
ATOM 1754 C CA . ALA A 1 216 ? -0.379 -4.396 29.865 1.00 87.00 216 ALA A CA 1
ATOM 1755 C C . ALA A 1 216 ? -0.883 -3.721 28.582 1.00 87.00 216 ALA A C 1
ATOM 1757 O O . ALA A 1 216 ? -0.717 -4.234 27.469 1.00 87.00 216 ALA A O 1
ATOM 1758 N N . MET A 1 217 ? -1.486 -2.546 28.738 1.00 84.38 217 MET A N 1
ATOM 1759 C CA . MET A 1 217 ? -1.854 -1.749 27.580 1.00 84.38 217 MET A CA 1
ATOM 1760 C C . MET A 1 217 ? -0.605 -1.342 26.810 1.00 84.38 217 MET A C 1
ATOM 1762 O O . MET A 1 217 ? 0.358 -0.820 27.369 1.00 84.38 217 MET A O 1
ATOM 1766 N N . SER A 1 218 ? -0.636 -1.580 25.509 1.00 83.75 218 SER A N 1
ATOM 1767 C CA . SER A 1 218 ? 0.392 -1.137 24.584 1.00 83.75 218 SER A CA 1
ATOM 1768 C C . SER A 1 218 ? -0.231 -1.002 23.196 1.00 83.75 218 SER A C 1
ATOM 1770 O O . SER A 1 218 ? -1.247 -1.645 22.929 1.00 83.75 218 SER A O 1
ATOM 1772 N N . PRO A 1 219 ? 0.381 -0.249 22.270 1.00 77.25 219 PRO A N 1
ATOM 1773 C CA . PRO A 1 219 ? -0.092 -0.194 20.886 1.00 77.25 219 PRO A CA 1
ATOM 1774 C C . PRO A 1 219 ? -0.179 -1.573 20.204 1.00 77.25 219 PRO A C 1
ATOM 1776 O O . PRO A 1 219 ? -0.962 -1.748 19.273 1.00 77.25 219 PRO A O 1
ATOM 1779 N N . LYS A 1 220 ? 0.610 -2.556 20.668 1.00 79.88 220 LYS A N 1
ATOM 1780 C CA . LYS A 1 220 ? 0.596 -3.942 20.171 1.00 79.88 220 LYS A CA 1
ATOM 1781 C C . LYS A 1 220 ? -0.545 -4.777 20.762 1.00 79.88 220 LYS A C 1
ATOM 1783 O O . LYS A 1 220 ? -1.017 -5.696 20.105 1.00 79.88 220 LYS A O 1
ATOM 1788 N N . ASN A 1 221 ? -1.006 -4.441 21.966 1.00 88.88 221 ASN A N 1
ATOM 1789 C CA . ASN A 1 221 ? -2.142 -5.082 22.619 1.00 88.88 221 ASN A CA 1
ATOM 1790 C C . ASN A 1 221 ? -3.431 -4.313 22.289 1.00 88.88 221 ASN A C 1
ATOM 1792 O O . ASN A 1 221 ? -3.956 -3.563 23.105 1.00 88.88 221 ASN A O 1
ATOM 1796 N N . SER A 1 222 ? -3.904 -4.454 21.054 1.00 88.31 222 SER A N 1
ATOM 1797 C CA . SER A 1 222 ? -5.192 -3.920 20.593 1.00 88.31 222 SER A CA 1
ATOM 1798 C C . SER A 1 222 ? -5.961 -5.001 19.845 1.00 88.31 222 SER A C 1
ATOM 1800 O O . SER A 1 222 ? -5.353 -5.937 19.319 1.00 88.31 222 SER A O 1
ATOM 1802 N N . SER A 1 223 ? -7.288 -4.888 19.800 1.00 90.56 223 SER A N 1
ATOM 1803 C CA . SER A 1 223 ? -8.120 -5.865 19.090 1.00 90.56 223 SER A CA 1
ATOM 1804 C C . SER A 1 223 ? -7.820 -5.859 17.585 1.00 90.56 223 SER A C 1
ATOM 1806 O O . SER A 1 223 ? -7.448 -4.835 17.006 1.00 90.56 223 SER A O 1
ATOM 1808 N N . GLY A 1 224 ? -8.002 -6.995 16.912 1.00 90.62 224 GLY A N 1
ATOM 1809 C CA . GLY A 1 224 ? -7.733 -7.094 15.476 1.00 90.62 224 GLY A CA 1
ATOM 1810 C C . GLY A 1 224 ? -8.595 -6.157 14.635 1.00 90.62 224 GLY A C 1
ATOM 1811 O O . GLY A 1 224 ? -8.104 -5.556 13.681 1.00 90.62 224 GLY A O 1
ATOM 1812 N N . VAL A 1 225 ? -9.858 -5.971 15.031 1.00 90.50 225 VAL A N 1
ATOM 1813 C CA . VAL A 1 225 ? -10.775 -5.014 14.398 1.00 90.50 225 VAL A CA 1
ATOM 1814 C C . VAL A 1 225 ? -10.229 -3.588 14.509 1.00 90.50 225 VAL A C 1
ATOM 1816 O O . VAL A 1 225 ? -10.177 -2.886 13.500 1.00 90.50 225 VAL A O 1
ATOM 1819 N N . GLU A 1 226 ? -9.730 -3.169 15.679 1.00 91.56 226 GLU A N 1
ATOM 1820 C CA . GLU A 1 226 ? -9.083 -1.858 15.814 1.00 91.56 226 GLU A CA 1
ATOM 1821 C C . GLU A 1 226 ? -7.883 -1.710 14.877 1.00 91.56 226 GLU A C 1
ATOM 1823 O O . GLU A 1 226 ? -7.742 -0.685 14.209 1.00 91.56 226 GLU A O 1
ATOM 1828 N N . GLN A 1 227 ? -7.013 -2.720 14.814 1.00 90.12 227 GLN A N 1
ATOM 1829 C CA . GLN A 1 227 ? -5.811 -2.667 13.982 1.00 90.12 227 GLN A CA 1
ATOM 1830 C C . GLN A 1 227 ? -6.152 -2.550 12.492 1.00 90.12 227 GLN A C 1
ATOM 1832 O O . GLN A 1 227 ? -5.539 -1.748 11.781 1.00 90.12 227 GLN A O 1
ATOM 1837 N N . ILE A 1 228 ? -7.150 -3.305 12.022 1.00 89.75 228 ILE A N 1
ATOM 1838 C CA . ILE A 1 228 ? -7.614 -3.254 10.632 1.00 89.75 228 ILE A CA 1
ATOM 1839 C C . ILE A 1 228 ? -8.223 -1.887 10.319 1.00 89.75 228 ILE A C 1
ATOM 1841 O O . ILE A 1 228 ? -7.830 -1.276 9.326 1.00 89.75 228 ILE A O 1
ATOM 1845 N N . ILE A 1 229 ? -9.133 -1.384 11.162 1.00 89.19 229 ILE A N 1
ATOM 1846 C CA . ILE A 1 229 ? -9.791 -0.084 10.954 1.00 89.19 229 ILE A CA 1
ATOM 1847 C C . ILE A 1 229 ? -8.753 1.039 10.938 1.00 89.19 229 ILE A C 1
ATOM 1849 O O . ILE A 1 229 ? -8.781 1.875 10.038 1.00 89.19 229 ILE A O 1
ATOM 1853 N N . ARG A 1 230 ? -7.791 1.038 11.873 1.00 87.94 230 ARG A N 1
ATOM 1854 C CA . ARG A 1 230 ? -6.692 2.017 11.884 1.00 87.94 230 ARG A CA 1
ATOM 1855 C C . ARG A 1 230 ? -5.901 1.982 10.580 1.00 87.94 230 ARG A C 1
ATOM 1857 O O . ARG A 1 230 ? -5.635 3.032 10.005 1.00 87.94 230 ARG A O 1
ATOM 1864 N N . CYS A 1 231 ? -5.577 0.793 10.071 1.00 84.44 231 CYS A N 1
ATOM 1865 C CA . CYS A 1 231 ? -4.840 0.681 8.815 1.00 84.44 231 CYS A CA 1
ATOM 1866 C C . CYS A 1 231 ? -5.678 1.033 7.575 1.00 84.44 231 CYS A C 1
ATOM 1868 O O . CYS A 1 231 ? -5.113 1.581 6.639 1.00 84.44 231 CYS A O 1
ATOM 1870 N N . LYS A 1 232 ? -6.986 0.745 7.544 1.00 83.44 232 LYS A N 1
ATOM 1871 C CA . LYS A 1 232 ? -7.875 1.058 6.406 1.00 83.44 232 LYS A CA 1
ATOM 1872 C C . LYS A 1 232 ? -8.296 2.525 6.349 1.00 83.44 232 LYS A C 1
ATOM 1874 O O . LYS A 1 232 ? -8.372 3.093 5.268 1.00 83.44 232 LYS A O 1
ATOM 1879 N N . LEU A 1 233 ? -8.557 3.135 7.504 1.00 80.81 233 LEU A N 1
ATOM 1880 C CA . LEU A 1 233 ? -8.934 4.548 7.627 1.00 80.81 233 LEU A CA 1
ATOM 1881 C C . LEU A 1 233 ? -7.727 5.470 7.832 1.00 80.81 233 LEU A C 1
ATOM 1883 O O . LEU A 1 233 ? -7.905 6.666 8.065 1.00 80.81 233 LEU A O 1
ATOM 1887 N N . HIS A 1 234 ? -6.518 4.907 7.804 1.00 79.12 234 HIS A N 1
ATOM 1888 C CA . HIS A 1 234 ? -5.247 5.611 7.959 1.00 79.12 234 HIS A CA 1
ATOM 1889 C C . HIS A 1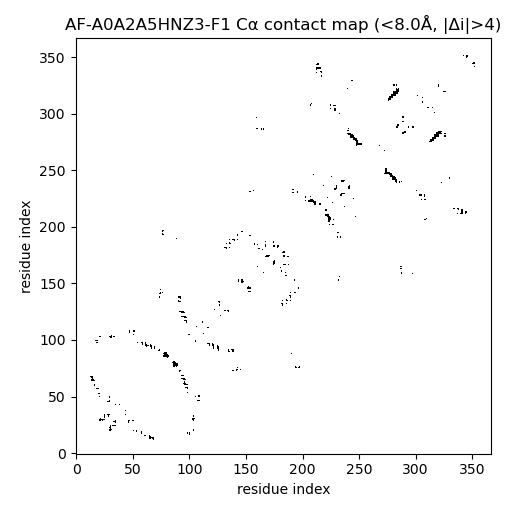 234 ? -5.218 6.450 9.250 1.00 79.12 234 HIS A C 1
ATOM 1891 O O . HIS A 1 234 ? -4.795 7.602 9.271 1.00 79.12 234 HIS A O 1
ATOM 1897 N N . ILE A 1 235 ? -5.737 5.878 10.337 1.00 81.00 235 ILE A N 1
ATOM 1898 C CA . ILE A 1 235 ? -5.796 6.513 11.654 1.00 81.00 235 ILE A CA 1
ATOM 1899 C C . ILE A 1 235 ? -4.575 6.076 12.451 1.00 81.00 235 ILE A C 1
ATOM 1901 O O . ILE A 1 235 ? -4.362 4.883 12.693 1.00 81.00 235 ILE A O 1
ATOM 1905 N N . LYS A 1 236 ? -3.780 7.048 12.892 1.00 80.44 236 LYS A N 1
ATOM 1906 C CA . LYS A 1 236 ? -2.645 6.794 13.775 1.00 80.44 236 LYS A CA 1
ATOM 1907 C C . LYS A 1 236 ? -3.108 6.649 15.227 1.00 80.44 236 LYS A C 1
ATOM 1909 O O . LYS A 1 236 ? -3.838 7.522 15.701 1.00 80.44 236 LYS A O 1
ATOM 1914 N N . PRO A 1 237 ? -2.645 5.621 15.963 1.00 83.50 237 PRO A N 1
ATOM 1915 C CA . PRO A 1 237 ? -2.871 5.540 17.403 1.00 83.50 237 PRO A CA 1
ATOM 1916 C C . PRO A 1 237 ? -2.378 6.809 18.108 1.00 83.50 237 PRO A C 1
ATOM 1918 O O . PRO A 1 237 ? -1.257 7.251 17.860 1.00 83.50 237 PRO A O 1
ATOM 1921 N N . GLY A 1 238 ? -3.201 7.385 18.981 1.00 82.06 238 GLY A N 1
ATOM 1922 C CA . GLY A 1 238 ? -2.859 8.591 19.740 1.00 82.06 238 GLY A CA 1
ATOM 1923 C C . GLY A 1 238 ? -2.966 9.917 18.978 1.00 82.06 238 GLY A C 1
ATOM 1924 O O . GLY A 1 238 ? -2.760 10.959 19.594 1.00 82.06 238 GLY A O 1
ATOM 1925 N N . SER A 1 239 ? -3.322 9.905 17.688 1.00 84.19 239 SER A N 1
ATOM 1926 C CA . SER A 1 239 ? -3.697 11.135 16.976 1.00 84.19 239 SER A CA 1
ATOM 1927 C C . SER A 1 239 ? -4.997 11.732 17.529 1.00 84.19 239 SER A C 1
ATOM 1929 O O . SER A 1 239 ? -5.771 11.075 18.237 1.00 84.19 239 SER A O 1
ATOM 1931 N N . ASP A 1 240 ? -5.247 12.990 17.188 1.00 82.62 240 ASP A N 1
ATOM 1932 C CA . ASP A 1 240 ? -6.506 13.699 17.423 1.00 82.62 240 ASP A CA 1
ATOM 1933 C C . ASP A 1 240 ? -7.716 12.991 16.790 1.00 82.62 240 ASP A C 1
ATOM 1935 O O . ASP A 1 240 ? -8.818 13.049 17.341 1.00 82.62 240 ASP A O 1
ATOM 1939 N N . GLU A 1 241 ? -7.485 12.254 15.703 1.00 82.25 241 GLU A N 1
ATOM 1940 C CA . GLU A 1 241 ? -8.486 11.472 14.968 1.00 82.25 241 GLU A CA 1
ATOM 1941 C C . GLU A 1 241 ? -8.639 10.024 15.461 1.00 82.25 241 GLU A C 1
ATOM 1943 O O . GLU A 1 241 ? -9.460 9.267 14.935 1.00 82.25 241 GLU A O 1
ATOM 1948 N N . ASP A 1 242 ? -7.841 9.606 16.450 1.00 87.75 242 ASP A N 1
ATOM 1949 C CA . ASP A 1 242 ? -7.857 8.232 16.944 1.00 87.75 242 ASP A CA 1
ATOM 1950 C C . ASP A 1 242 ? -9.167 7.895 17.655 1.00 87.75 242 ASP A C 1
ATOM 1952 O O . ASP A 1 242 ? -9.676 8.669 18.474 1.00 87.75 242 ASP A O 1
ATOM 1956 N N . PHE A 1 243 ? -9.671 6.695 17.384 1.00 92.06 243 PHE A N 1
ATOM 1957 C CA . PHE A 1 243 ? -10.943 6.200 17.891 1.00 92.06 243 PHE A CA 1
ATOM 1958 C C . PHE A 1 243 ? -10.746 5.226 19.054 1.00 92.06 243 PHE A C 1
ATOM 1960 O O . PHE A 1 243 ? -9.665 4.675 19.286 1.00 92.06 243 PHE A O 1
ATOM 1967 N N . VAL A 1 244 ? -11.829 4.990 19.787 1.00 93.31 244 VAL A N 1
ATOM 1968 C CA . VAL A 1 244 ? -11.868 4.051 20.909 1.00 93.31 244 VAL A CA 1
ATOM 1969 C C . VAL A 1 244 ? -12.850 2.932 20.601 1.00 93.31 244 VAL A C 1
ATOM 1971 O O . VAL A 1 244 ? -14.024 3.194 20.358 1.00 93.31 244 VAL A O 1
ATOM 1974 N N . LEU A 1 245 ? -12.391 1.683 20.660 1.00 94.19 245 LEU A N 1
ATOM 1975 C CA . LEU A 1 245 ? -13.268 0.515 20.677 1.00 94.19 245 LEU A CA 1
ATOM 1976 C C . LEU A 1 245 ? -13.466 0.047 22.123 1.00 94.19 245 LEU A C 1
ATOM 1978 O O . LEU A 1 245 ? -12.510 -0.075 22.889 1.00 94.19 245 LEU A O 1
ATOM 1982 N N . VAL A 1 246 ? -14.718 -0.212 22.490 1.00 93.50 246 VAL A N 1
ATOM 1983 C CA . VAL A 1 246 ? -15.116 -0.780 23.779 1.00 93.50 246 VAL A CA 1
ATOM 1984 C C . VAL A 1 246 ? -15.766 -2.132 23.533 1.00 93.50 246 VAL A C 1
ATOM 1986 O O . VAL A 1 246 ? -16.826 -2.219 22.913 1.00 93.50 246 VAL A O 1
ATOM 1989 N N . GLU A 1 247 ? -15.151 -3.189 24.054 1.00 93.00 247 GLU A N 1
ATOM 1990 C CA . GLU A 1 247 ? -15.725 -4.532 24.051 1.00 93.00 247 GLU A CA 1
ATOM 1991 C C . GLU A 1 247 ? -16.686 -4.686 25.233 1.00 93.00 247 GLU A C 1
ATOM 1993 O O . GLU A 1 247 ? -16.274 -4.691 26.395 1.00 93.00 247 GLU A O 1
ATOM 1998 N N . HIS A 1 248 ? -17.986 -4.839 24.966 1.00 92.06 248 HIS A N 1
ATOM 1999 C CA . HIS A 1 248 ? -18.976 -4.857 26.047 1.00 92.06 248 HIS A CA 1
ATOM 2000 C C . HIS A 1 248 ? -18.851 -6.094 26.937 1.00 92.06 248 HIS A C 1
ATOM 2002 O O . HIS A 1 248 ? -19.213 -6.045 28.110 1.00 92.06 248 HIS A O 1
ATOM 2008 N N . VAL A 1 249 ? -18.303 -7.195 26.416 1.00 91.00 249 VAL A N 1
ATOM 2009 C CA . VAL A 1 249 ? -18.048 -8.413 27.198 1.00 91.00 249 VAL A CA 1
ATOM 2010 C C . VAL A 1 249 ? -17.173 -8.137 28.424 1.00 91.00 249 VAL A C 1
ATOM 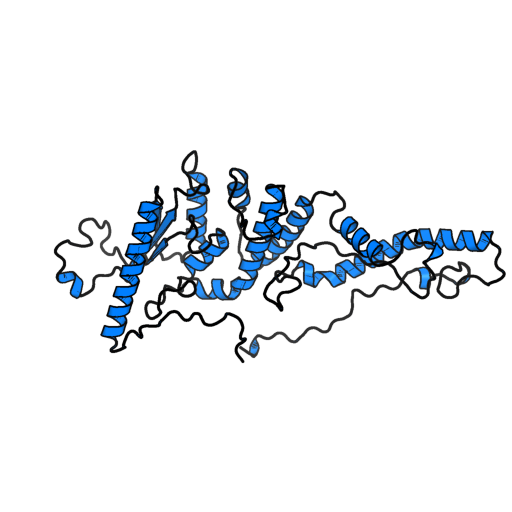2012 O O . VAL A 1 249 ? -17.333 -8.790 29.456 1.00 91.00 249 VAL A O 1
ATOM 2015 N N . LEU A 1 250 ? -16.290 -7.139 28.337 1.00 89.56 250 LEU A N 1
ATOM 2016 C CA . LEU A 1 250 ? -15.410 -6.748 29.428 1.00 89.56 250 LEU A CA 1
ATOM 2017 C C . LEU A 1 250 ? -16.197 -6.031 30.543 1.00 89.56 250 LEU A C 1
ATOM 2019 O O . LEU A 1 250 ? -15.892 -6.210 31.720 1.00 89.56 250 LEU A O 1
ATOM 2023 N N . LEU A 1 251 ? -17.275 -5.323 30.195 1.00 88.69 251 LEU A N 1
ATOM 2024 C CA . LEU A 1 251 ? -18.140 -4.587 31.126 1.00 88.69 251 LEU A CA 1
ATOM 2025 C C . LEU A 1 251 ? -19.119 -5.482 31.905 1.00 88.69 251 LEU A C 1
ATOM 2027 O O . LEU A 1 251 ? -19.960 -4.971 32.645 1.00 88.69 251 LEU A O 1
ATOM 2031 N N . ARG A 1 252 ? -19.044 -6.810 31.737 1.00 86.88 252 ARG A N 1
ATOM 2032 C CA . ARG A 1 252 ? -19.899 -7.745 32.475 1.00 86.88 252 ARG A CA 1
ATOM 2033 C C . ARG A 1 252 ? -19.712 -7.577 33.990 1.00 86.88 252 ARG A C 1
ATOM 2035 O O . ARG A 1 252 ? -18.554 -7.506 34.430 1.00 86.88 252 ARG A O 1
ATOM 2042 N N . PRO A 1 253 ? -20.815 -7.595 34.769 1.00 84.19 253 PRO A N 1
ATOM 2043 C CA . PRO A 1 253 ? -20.759 -7.408 36.206 1.00 84.19 253 PRO A CA 1
ATOM 2044 C C . PRO A 1 253 ? -19.893 -8.473 36.866 1.00 84.19 253 PRO A C 1
ATOM 2046 O O . PRO A 1 253 ? -19.958 -9.659 36.528 1.00 84.19 253 PRO A O 1
ATOM 2049 N N . LEU A 1 254 ? -19.098 -8.036 37.826 1.00 84.19 254 LEU A N 1
ATOM 2050 C CA . LEU A 1 254 ? -18.358 -8.872 38.751 1.00 84.19 254 LEU A CA 1
ATOM 2051 C C . LEU A 1 254 ? -19.131 -9.008 40.060 1.00 84.19 254 LEU A C 1
ATOM 2053 O O . LEU A 1 254 ? -20.003 -8.204 40.384 1.00 84.19 254 LEU A O 1
ATOM 2057 N N . SER A 1 255 ? -18.755 -9.993 40.874 1.00 82.38 255 SER A N 1
ATOM 2058 C CA . SER A 1 255 ? -19.325 -10.160 42.216 1.00 82.38 255 SER A CA 1
ATOM 2059 C C . SER A 1 255 ? -19.171 -8.896 43.074 1.00 82.38 255 SER A C 1
ATOM 2061 O O . SER A 1 255 ? -20.029 -8.600 43.898 1.00 82.38 255 SER A O 1
ATOM 2063 N N . GLN A 1 256 ? -18.100 -8.127 42.857 1.00 79.31 256 GLN A N 1
ATOM 2064 C CA . GLN A 1 256 ? -17.826 -6.865 43.544 1.00 79.31 256 GLN A CA 1
ATOM 2065 C C . GLN A 1 256 ? -18.814 -5.745 43.174 1.00 79.31 256 GLN A C 1
ATOM 2067 O O . GLN A 1 256 ? -19.045 -4.856 43.991 1.00 79.31 256 GLN A O 1
ATOM 2072 N N . ASP A 1 257 ? -19.441 -5.802 41.996 1.00 79.00 257 ASP A N 1
ATOM 2073 C CA . ASP A 1 257 ? -20.390 -4.775 41.550 1.00 79.00 257 ASP A CA 1
ATOM 2074 C C . ASP A 1 257 ? -21.721 -4.842 42.315 1.00 79.00 257 ASP A C 1
ATOM 2076 O O . ASP A 1 257 ? -22.474 -3.872 42.327 1.00 79.00 257 ASP A O 1
ATOM 2080 N N . GLN A 1 258 ? -21.989 -5.936 43.041 1.00 75.69 258 GLN A N 1
ATOM 2081 C CA . GLN A 1 258 ? -23.148 -6.038 43.939 1.00 75.69 258 GLN A CA 1
ATOM 2082 C C . GLN A 1 258 ? -23.146 -4.972 45.045 1.00 75.69 258 GLN A C 1
ATOM 2084 O O . GLN A 1 258 ? -24.203 -4.648 45.580 1.00 75.69 258 GLN A O 1
ATOM 2089 N N . ALA A 1 259 ? -21.973 -4.436 45.398 1.00 75.88 259 ALA A N 1
ATOM 2090 C CA . ALA A 1 259 ? -21.828 -3.402 46.418 1.00 75.88 259 ALA A CA 1
ATOM 2091 C C . ALA A 1 259 ? -22.010 -1.972 45.874 1.00 75.88 259 ALA A C 1
ATOM 2093 O O . ALA A 1 259 ? -21.968 -1.017 46.652 1.00 75.88 259 ALA A O 1
ATOM 2094 N N . GLN A 1 260 ? -22.183 -1.794 44.558 1.00 72.56 260 GLN A N 1
ATOM 2095 C CA . GLN A 1 260 ? -22.354 -0.469 43.966 1.00 72.56 260 GLN A CA 1
ATOM 2096 C C . GLN A 1 260 ? -23.733 0.106 44.299 1.00 72.56 260 GLN A C 1
ATOM 2098 O O . GLN A 1 260 ? -24.762 -0.557 44.202 1.00 72.56 260 GLN A O 1
ATOM 2103 N N . SER A 1 261 ? -23.750 1.383 44.681 1.00 67.00 261 SER A N 1
ATOM 2104 C CA . SER A 1 261 ? -24.964 2.111 45.065 1.00 67.00 261 SER A CA 1
ATOM 2105 C C . SER A 1 261 ? -25.852 2.489 43.877 1.00 67.00 261 SER A C 1
ATOM 2107 O O . SER A 1 261 ? -27.003 2.875 44.068 1.00 67.00 261 SER A O 1
ATOM 2109 N N . THR A 1 262 ? -25.331 2.394 42.652 1.00 63.00 262 THR A N 1
ATOM 2110 C CA . THR A 1 262 ? -26.032 2.743 41.412 1.00 63.00 262 THR A CA 1
ATOM 2111 C C . THR A 1 262 ? -26.114 1.512 40.514 1.00 63.00 262 THR A C 1
ATOM 2113 O O . THR A 1 262 ? -25.082 0.896 40.252 1.00 63.00 262 THR A O 1
ATOM 2116 N N . PRO A 1 263 ? -27.300 1.125 40.010 1.00 58.12 263 PRO A N 1
ATOM 2117 C CA . PRO A 1 263 ? -27.379 -0.016 39.115 1.00 58.12 263 PRO A CA 1
ATOM 2118 C C . PRO A 1 263 ? -26.754 0.366 37.770 1.00 58.12 263 PRO A C 1
ATOM 2120 O O . PRO A 1 263 ? -27.206 1.297 37.106 1.00 58.12 263 PRO A O 1
ATOM 2123 N N . VAL A 1 264 ? -25.733 -0.379 37.349 1.00 62.88 264 VAL A N 1
ATOM 2124 C CA . VAL A 1 264 ? -24.946 -0.120 36.126 1.00 62.88 264 VAL A CA 1
ATOM 2125 C C . VAL A 1 264 ? -25.800 -0.159 34.842 1.00 62.88 264 VAL A C 1
ATOM 2127 O O . VAL A 1 264 ? -25.372 0.323 33.798 1.00 62.88 264 VAL A O 1
ATOM 2130 N N . LEU A 1 265 ? -27.034 -0.685 34.899 1.00 63.16 265 LEU A N 1
ATOM 2131 C CA . LEU A 1 265 ? -27.868 -0.970 33.725 1.00 63.16 265 LEU A CA 1
ATOM 2132 C C . LEU A 1 265 ? -29.361 -0.602 33.859 1.00 63.16 265 LEU A C 1
ATOM 2134 O O . LEU A 1 265 ? -30.187 -1.237 33.201 1.00 63.16 265 LEU A O 1
ATOM 2138 N N . VAL A 1 266 ? -29.738 0.406 34.664 1.00 59.03 266 VAL A N 1
ATOM 2139 C CA . VAL A 1 266 ? -31.168 0.775 34.873 1.00 59.03 266 VAL A CA 1
ATOM 2140 C C . VAL A 1 266 ? -31.935 0.990 33.557 1.00 59.03 266 VAL A C 1
ATOM 2142 O O . VAL A 1 266 ? -33.121 0.692 33.491 1.00 59.03 266 VAL A O 1
ATOM 2145 N N . ASN A 1 267 ? -31.250 1.431 32.496 1.00 64.88 267 ASN A N 1
ATOM 2146 C CA . ASN A 1 267 ? -31.850 1.780 31.204 1.00 64.88 267 ASN A CA 1
ATOM 2147 C C . ASN A 1 267 ? -31.320 0.939 30.030 1.00 64.88 267 ASN A C 1
ATOM 2149 O O . ASN A 1 267 ? -31.131 1.457 28.928 1.00 64.88 267 ASN A O 1
ATOM 2153 N N . THR A 1 268 ? -31.039 -0.350 30.236 1.00 68.44 268 THR A N 1
ATOM 2154 C CA . THR A 1 268 ? -30.640 -1.210 29.111 1.00 68.44 268 THR A CA 1
ATOM 2155 C C . THR A 1 268 ? -31.851 -1.734 28.334 1.00 68.44 268 THR A C 1
ATOM 2157 O O . THR A 1 268 ? -32.756 -2.310 28.930 1.00 68.44 268 THR A O 1
ATOM 2160 N N . PRO A 1 269 ? -31.892 -1.564 26.998 1.00 69.75 269 PRO A N 1
ATOM 2161 C CA . PRO A 1 269 ? -33.039 -1.989 26.193 1.00 69.75 269 PRO A CA 1
ATOM 2162 C C . PRO A 1 269 ? -33.100 -3.510 25.978 1.00 69.75 269 PRO A C 1
ATOM 2164 O O . PRO A 1 269 ? -34.147 -4.028 25.606 1.00 69.75 269 PRO A O 1
ATOM 2167 N N . ASN A 1 270 ? -31.991 -4.224 26.199 1.00 78.06 270 ASN A N 1
ATOM 2168 C CA . ASN A 1 270 ? -31.861 -5.661 25.966 1.00 78.06 270 ASN A CA 1
ATOM 2169 C C . ASN A 1 270 ? -31.542 -6.404 27.262 1.00 78.06 270 ASN A C 1
ATOM 2171 O O . ASN A 1 270 ? -30.760 -5.919 28.077 1.00 78.06 270 ASN A O 1
ATOM 2175 N N . ALA A 1 271 ? -32.066 -7.628 27.382 1.00 81.25 271 ALA A N 1
ATOM 2176 C CA . ALA A 1 271 ? -31.784 -8.525 28.504 1.00 81.25 271 ALA A CA 1
ATOM 2177 C C . ALA A 1 271 ? -30.294 -8.910 28.615 1.00 81.25 271 ALA A C 1
ATOM 2179 O O . ALA A 1 271 ? -29.799 -9.113 29.719 1.00 81.25 271 ALA A O 1
ATOM 2180 N N . ASP A 1 272 ? -29.577 -8.976 27.485 1.00 86.75 272 ASP A N 1
ATOM 2181 C CA . ASP A 1 272 ? -28.120 -9.134 27.441 1.00 86.75 272 ASP A CA 1
ATOM 2182 C C . ASP A 1 272 ? -27.469 -7.927 26.733 1.00 86.75 272 ASP A C 1
ATOM 2184 O O . ASP A 1 272 ? -27.411 -7.872 25.498 1.00 86.75 272 ASP A O 1
ATOM 2188 N N . PRO A 1 273 ? -26.999 -6.921 27.490 1.00 86.50 273 PRO A N 1
ATOM 2189 C CA . PRO A 1 273 ? -26.339 -5.744 26.929 1.00 86.50 273 PRO A CA 1
ATOM 2190 C C . PRO A 1 273 ? -24.835 -5.949 26.660 1.00 86.50 273 PRO A C 1
ATOM 2192 O O . PRO A 1 273 ? -24.170 -5.011 26.207 1.00 86.50 273 PRO A O 1
ATOM 2195 N N . TYR A 1 274 ? -24.291 -7.142 26.936 1.00 89.62 274 TYR A N 1
ATOM 2196 C CA . TYR A 1 274 ? -22.847 -7.387 26.958 1.00 89.62 274 TYR A CA 1
ATOM 2197 C C . TYR A 1 274 ? -22.355 -8.313 25.857 1.00 89.62 274 TYR A C 1
ATOM 2199 O O . TYR A 1 274 ? -21.283 -8.097 25.291 1.00 89.62 274 TYR A O 1
ATOM 2207 N N . SER A 1 275 ? -23.088 -9.390 25.591 1.00 91.50 275 SER A N 1
ATOM 2208 C CA . SER A 1 275 ? -22.629 -10.397 24.641 1.00 91.50 275 SER A CA 1
ATOM 2209 C C . SER A 1 275 ? -22.659 -9.869 23.215 1.00 91.50 275 SER A C 1
ATOM 2211 O O . SER A 1 275 ? -23.611 -9.200 22.807 1.00 91.50 275 SER A O 1
ATOM 2213 N N . LEU A 1 276 ? -21.610 -10.227 22.465 1.00 92.19 276 LEU A N 1
ATOM 2214 C CA . LEU A 1 276 ? -21.470 -9.970 21.031 1.00 92.19 276 LEU A CA 1
ATOM 2215 C C . LEU A 1 276 ? -21.746 -8.508 20.656 1.00 92.19 276 LEU A C 1
ATOM 2217 O O . LEU A 1 276 ? -22.386 -8.229 19.649 1.00 92.19 276 LEU A O 1
ATOM 2221 N N . GLN A 1 277 ? -21.305 -7.574 21.496 1.00 92.31 277 GLN A N 1
ATOM 2222 C CA . GLN A 1 277 ? -21.521 -6.146 21.313 1.00 92.31 277 GLN A CA 1
ATOM 2223 C C . GLN A 1 277 ? -20.211 -5.387 21.493 1.00 92.31 277 GLN A C 1
ATOM 2225 O O . GLN A 1 277 ? -19.463 -5.619 22.446 1.00 92.31 277 GLN A O 1
ATOM 2230 N N . ILE A 1 278 ? -19.968 -4.454 20.583 1.00 94.12 278 ILE A N 1
ATOM 2231 C CA . ILE A 1 278 ? -18.898 -3.469 20.684 1.00 94.12 278 ILE A CA 1
ATOM 2232 C C . ILE A 1 278 ? -19.479 -2.071 20.486 1.00 94.12 278 ILE A C 1
ATOM 2234 O O . ILE A 1 278 ? -20.460 -1.885 19.760 1.00 94.12 278 ILE A O 1
ATOM 2238 N N . THR A 1 279 ? -18.846 -1.082 21.102 1.00 95.25 279 THR A N 1
ATOM 2239 C CA . THR A 1 279 ? -19.068 0.328 20.779 1.00 95.25 279 THR A CA 1
ATOM 2240 C C . THR A 1 279 ? -17.788 0.907 20.204 1.00 95.25 279 THR A C 1
ATOM 2242 O O . THR A 1 279 ? -16.722 0.722 20.784 1.00 95.25 279 THR A O 1
ATOM 2245 N N . VAL A 1 280 ? -17.887 1.611 19.080 1.00 95.62 280 VAL A N 1
ATOM 2246 C CA . VAL A 1 280 ? -16.772 2.330 18.458 1.00 95.62 280 VAL A CA 1
ATOM 2247 C C . VAL A 1 280 ? -17.063 3.824 18.545 1.00 95.62 280 VAL A C 1
ATOM 2249 O O . VAL A 1 280 ? -18.054 4.301 17.992 1.00 95.62 280 VAL A O 1
ATOM 2252 N N . ALA A 1 281 ? -16.219 4.548 19.276 1.00 95.12 281 ALA A N 1
ATOM 2253 C CA . ALA A 1 281 ? -16.321 5.984 19.480 1.00 95.12 281 ALA A CA 1
ATOM 2254 C C . ALA A 1 281 ? -15.312 6.729 18.597 1.00 95.12 281 ALA A C 1
ATOM 2256 O O . ALA A 1 281 ? -14.103 6.579 18.780 1.00 95.12 281 ALA A O 1
ATOM 2257 N N . PHE A 1 282 ? -15.810 7.538 17.664 1.00 92.12 282 PHE A N 1
ATOM 2258 C CA . PHE A 1 282 ? -15.032 8.360 16.738 1.00 92.12 282 PHE A CA 1
ATOM 2259 C C . PHE A 1 282 ? -14.985 9.833 17.168 1.00 92.12 282 PHE A C 1
ATOM 2261 O O . PHE A 1 282 ? -15.896 10.347 17.822 1.00 92.12 282 PHE A O 1
ATOM 2268 N N . ALA A 1 283 ? -13.911 10.514 16.771 1.00 89.38 283 ALA A N 1
ATOM 2269 C CA . ALA A 1 283 ? -13.633 11.917 17.062 1.00 89.38 283 ALA A CA 1
ATOM 2270 C C . ALA A 1 283 ? -14.368 12.858 16.090 1.00 89.38 283 ALA A C 1
ATOM 2272 O O . ALA A 1 283 ? -13.765 13.388 15.168 1.00 89.38 283 ALA A O 1
ATOM 2273 N N . ALA A 1 284 ? -15.668 13.100 16.275 1.00 86.25 284 ALA A N 1
ATOM 2274 C CA . ALA A 1 284 ? -16.454 13.945 15.364 1.00 86.25 284 ALA A CA 1
ATOM 2275 C C . ALA A 1 284 ? -15.968 15.406 15.274 1.00 86.25 284 ALA A C 1
ATOM 2277 O O . ALA A 1 284 ? -16.371 16.130 14.370 1.00 86.25 284 ALA A O 1
ATOM 2278 N N . TYR A 1 285 ? -15.121 15.837 16.210 1.00 83.00 285 TYR A N 1
ATOM 2279 C CA . TYR A 1 285 ? -14.458 17.139 16.206 1.00 83.00 285 TYR A CA 1
ATOM 2280 C C . TYR A 1 285 ? -13.238 17.223 15.282 1.00 83.00 285 TYR A C 1
ATOM 2282 O O . TYR A 1 285 ? -12.779 18.337 15.032 1.00 83.00 285 TYR A O 1
ATOM 2290 N N . SER A 1 286 ? -12.672 16.100 14.819 1.00 79.12 286 SER A N 1
ATOM 2291 C CA . SER A 1 286 ? -11.545 16.172 13.887 1.00 79.12 286 SER A CA 1
ATOM 2292 C C . SER A 1 286 ? -12.030 16.744 12.560 1.00 79.12 286 SER A C 1
ATOM 2294 O O . SER A 1 286 ? -13.166 16.493 12.158 1.00 79.12 286 SER A O 1
ATOM 2296 N N . GLU A 1 287 ? -11.196 17.527 11.873 1.00 72.19 287 GLU A N 1
ATOM 2297 C CA . GLU A 1 287 ? -11.596 18.210 10.630 1.00 72.19 287 GLU A CA 1
ATOM 2298 C C . GLU A 1 287 ? -12.180 17.222 9.613 1.00 72.19 287 GLU A C 1
ATOM 2300 O O . GLU A 1 287 ? -13.241 17.439 9.031 1.00 72.19 287 GLU A O 1
ATOM 2305 N N . ARG A 1 288 ? -11.554 16.051 9.533 1.00 71.31 288 ARG A N 1
ATOM 2306 C CA . ARG A 1 288 ? -11.947 14.902 8.722 1.00 71.31 288 ARG A CA 1
ATOM 2307 C C . ARG A 1 288 ? -13.346 14.354 9.012 1.00 71.31 288 ARG A C 1
ATOM 2309 O O . ARG A 1 288 ? -13.968 13.752 8.136 1.00 71.31 288 ARG A O 1
ATOM 2316 N N . PHE A 1 289 ? -13.845 14.545 10.231 1.00 73.50 289 PHE A N 1
ATOM 2317 C CA . PHE A 1 289 ? -15.117 14.020 10.727 1.00 73.50 289 PHE A CA 1
ATOM 2318 C C . PHE A 1 289 ? -16.132 15.127 11.122 1.00 73.50 289 PHE A C 1
ATOM 2320 O O . PHE A 1 289 ? -17.244 14.805 11.562 1.00 73.50 289 PHE A O 1
ATOM 2327 N N . ALA A 1 290 ? -15.799 16.413 10.911 1.00 66.94 290 ALA A N 1
ATOM 2328 C CA . ALA A 1 290 ? -16.542 17.586 11.400 1.00 66.94 290 ALA A CA 1
ATOM 2329 C C . ALA A 1 290 ? -17.806 17.970 10.593 1.00 66.94 290 ALA A C 1
ATOM 2331 O O . ALA A 1 290 ? -17.856 17.944 9.368 1.00 66.94 290 ALA A O 1
ATOM 2332 N N . ASP A 1 291 ? -18.862 18.367 11.302 1.00 54.72 291 ASP A N 1
ATOM 2333 C CA . ASP A 1 291 ? -20.283 18.139 10.973 1.00 54.72 291 ASP A CA 1
ATOM 2334 C C . ASP A 1 291 ? -20.968 19.005 9.887 1.00 54.72 291 ASP A C 1
ATOM 2336 O O . ASP A 1 291 ? -22.193 19.024 9.825 1.00 54.72 291 ASP A O 1
ATOM 2340 N N . ARG A 1 292 ? -20.265 19.769 9.037 1.00 53.47 292 ARG A N 1
ATOM 2341 C CA . ARG A 1 292 ? -20.982 20.791 8.233 1.00 53.47 292 ARG A CA 1
ATOM 2342 C C . ARG A 1 292 ? -21.872 20.259 7.094 1.00 53.47 292 ARG A C 1
ATOM 2344 O O . ARG A 1 292 ? -22.786 20.985 6.742 1.00 53.47 292 ARG A O 1
ATOM 2351 N N . ASP A 1 293 ? -21.669 19.028 6.601 1.00 56.53 293 ASP A N 1
ATOM 2352 C CA . ASP A 1 293 ? -22.562 18.314 5.646 1.00 56.53 293 ASP A CA 1
ATOM 2353 C C . ASP A 1 293 ? -22.255 16.784 5.603 1.00 56.53 293 ASP A C 1
ATOM 2355 O O . ASP A 1 293 ? -22.057 16.171 4.554 1.00 56.53 293 ASP A O 1
ATOM 2359 N N . ASN A 1 294 ? -22.116 16.139 6.774 1.00 62.06 294 ASN A N 1
ATOM 2360 C CA . ASN A 1 294 ? -21.228 14.972 6.946 1.00 62.06 294 ASN A CA 1
ATOM 2361 C C . ASN A 1 294 ? -21.878 13.569 7.075 1.00 62.06 294 ASN A C 1
ATOM 2363 O O . ASN A 1 294 ? -21.187 12.591 7.379 1.00 62.06 294 ASN A O 1
ATOM 2367 N N . ALA A 1 295 ? -23.187 13.428 6.835 1.00 72.81 295 ALA A N 1
ATOM 2368 C CA . ALA A 1 295 ? -23.897 12.151 7.019 1.00 72.81 295 ALA A CA 1
ATOM 2369 C C . ALA A 1 295 ? -23.341 11.015 6.136 1.00 72.81 295 ALA A C 1
ATOM 2371 O O . ALA A 1 295 ? -23.137 9.902 6.616 1.00 72.81 295 ALA A O 1
ATOM 2372 N N . VAL A 1 296 ? -23.012 11.316 4.876 1.00 76.00 296 VAL A N 1
ATOM 2373 C CA . VAL A 1 296 ? -22.508 10.324 3.910 1.00 76.00 296 VAL A CA 1
ATOM 2374 C C . VAL A 1 296 ? -21.120 9.800 4.296 1.00 76.00 296 VAL A C 1
ATOM 2376 O O . VAL A 1 296 ? -20.839 8.614 4.129 1.00 76.00 296 VAL A O 1
ATOM 2379 N N . ARG A 1 297 ? -20.243 10.650 4.855 1.00 75.44 297 ARG A N 1
ATOM 2380 C CA . ARG A 1 297 ? -18.897 10.222 5.280 1.00 75.44 297 ARG A CA 1
ATOM 2381 C C . ARG A 1 297 ? -18.955 9.351 6.530 1.00 75.44 297 ARG A C 1
ATOM 2383 O O . ARG A 1 297 ? -18.251 8.346 6.595 1.00 75.44 297 ARG A O 1
ATOM 2390 N N . ARG A 1 298 ? -19.809 9.706 7.500 1.00 82.38 298 ARG A N 1
ATOM 2391 C CA . ARG A 1 298 ? -20.048 8.874 8.690 1.00 82.38 298 ARG A CA 1
ATOM 2392 C C . ARG A 1 298 ? -20.605 7.514 8.287 1.00 82.38 298 ARG A C 1
ATOM 2394 O O . ARG A 1 298 ? -20.035 6.506 8.678 1.00 82.38 298 ARG A O 1
ATOM 2401 N N . GLU A 1 299 ? -21.628 7.481 7.434 1.00 84.00 299 GLU A N 1
ATOM 2402 C CA . GLU A 1 299 ? -22.202 6.232 6.916 1.00 84.00 299 GLU A CA 1
ATOM 2403 C C . GLU A 1 299 ? -21.152 5.369 6.203 1.00 84.00 299 GLU A C 1
ATOM 2405 O O . GLU A 1 299 ? -21.092 4.158 6.413 1.00 84.00 299 GLU A O 1
ATOM 2410 N N . PHE A 1 300 ? -20.275 5.990 5.413 1.00 82.69 300 PHE A N 1
ATOM 2411 C CA . PHE A 1 300 ? -19.165 5.298 4.769 1.00 82.69 300 PHE A CA 1
ATOM 2412 C C . PHE A 1 300 ? -18.184 4.680 5.782 1.00 82.69 300 PHE A C 1
ATOM 2414 O O . PHE A 1 300 ? -17.855 3.500 5.674 1.00 82.69 300 PHE A O 1
ATOM 2421 N N . ILE A 1 301 ? -17.745 5.441 6.790 1.00 85.56 301 ILE A N 1
ATOM 2422 C CA . ILE A 1 301 ? -16.837 4.941 7.835 1.00 85.56 301 ILE A CA 1
ATOM 2423 C C . ILE A 1 301 ? -17.496 3.809 8.622 1.00 85.56 301 ILE A C 1
ATOM 2425 O O . ILE A 1 301 ? -16.888 2.765 8.841 1.00 85.56 301 ILE A O 1
ATOM 2429 N N . GLU A 1 302 ? -18.753 3.990 9.019 1.00 90.56 302 GLU A N 1
ATOM 2430 C CA . GLU A 1 302 ? -19.520 2.968 9.724 1.00 90.56 302 GLU A CA 1
ATOM 2431 C C . GLU A 1 302 ? -19.666 1.695 8.890 1.00 90.56 302 GLU A C 1
ATOM 2433 O O . GLU A 1 302 ? -19.569 0.592 9.431 1.00 90.56 302 GLU A O 1
ATOM 2438 N N . ARG A 1 303 ? -19.852 1.826 7.573 1.00 89.69 303 ARG A N 1
ATOM 2439 C CA . ARG A 1 303 ? -19.877 0.693 6.648 1.00 89.69 303 ARG A CA 1
ATOM 2440 C C . ARG A 1 303 ? -18.536 -0.034 6.605 1.00 89.69 303 ARG A C 1
ATOM 2442 O O . ARG A 1 303 ? -18.535 -1.249 6.757 1.00 89.69 303 ARG A O 1
ATOM 2449 N N . GLU A 1 304 ? -17.415 0.675 6.484 1.00 88.00 304 GLU A N 1
ATOM 2450 C CA . GLU A 1 304 ? -16.083 0.048 6.516 1.00 88.00 304 GLU A CA 1
ATOM 2451 C C . GLU A 1 304 ? -15.839 -0.695 7.838 1.00 88.00 304 GLU A C 1
ATOM 2453 O O . GLU A 1 304 ? -15.336 -1.816 7.846 1.00 88.00 304 GLU A O 1
ATOM 2458 N N . VAL A 1 305 ? -16.255 -0.120 8.971 1.00 91.44 305 VAL A N 1
ATOM 2459 C CA . VAL A 1 305 ? -16.167 -0.801 10.273 1.00 91.44 305 VAL A CA 1
ATOM 2460 C C . VAL A 1 305 ? -17.037 -2.062 10.305 1.00 91.44 305 VAL A C 1
ATOM 2462 O O . VAL A 1 305 ? -16.598 -3.093 10.819 1.00 91.44 305 VAL A O 1
ATOM 2465 N N . ARG A 1 306 ? -18.258 -2.011 9.755 1.00 92.50 306 ARG A N 1
ATOM 2466 C CA . ARG A 1 306 ? -19.151 -3.179 9.654 1.00 92.50 306 ARG A CA 1
ATOM 2467 C C . ARG A 1 306 ? -18.572 -4.273 8.762 1.00 92.50 306 ARG A C 1
ATOM 2469 O O . ARG A 1 306 ? -18.634 -5.431 9.157 1.00 92.50 306 ARG A O 1
ATOM 2476 N N . ASP A 1 307 ? -17.991 -3.917 7.621 1.00 89.38 307 ASP A N 1
ATOM 2477 C CA . ASP A 1 307 ? -17.414 -4.869 6.665 1.00 89.38 307 ASP A CA 1
ATOM 2478 C C . ASP A 1 307 ? -16.197 -5.610 7.256 1.00 89.38 307 ASP A C 1
ATOM 2480 O O . ASP A 1 307 ? -15.939 -6.770 6.925 1.00 89.38 307 ASP A O 1
ATOM 2484 N N . GLU A 1 308 ? -15.469 -4.978 8.182 1.00 88.62 308 GLU A N 1
ATOM 2485 C CA . GLU A 1 308 ? -14.314 -5.592 8.848 1.00 88.62 308 GLU A CA 1
ATOM 2486 C C . GLU A 1 308 ? -14.649 -6.332 10.148 1.00 88.62 308 GLU A C 1
ATOM 2488 O O . GLU A 1 308 ? -13.861 -7.166 10.610 1.00 88.62 308 GLU A O 1
ATOM 2493 N N . THR A 1 309 ? -15.822 -6.079 10.723 1.00 91.06 309 THR A N 1
ATOM 2494 C CA . THR A 1 309 ? -16.256 -6.698 11.977 1.00 91.06 309 THR A CA 1
ATOM 2495 C C . THR A 1 309 ? -16.977 -8.029 11.711 1.00 91.06 309 THR A C 1
ATOM 2497 O O . THR A 1 309 ? -17.812 -8.113 10.810 1.00 91.06 309 THR A O 1
ATOM 2500 N N . PRO A 1 310 ? -16.717 -9.097 12.492 1.00 90.31 310 PRO A N 1
ATOM 2501 C CA . PRO A 1 310 ? -17.455 -10.353 12.368 1.00 90.31 310 PRO A CA 1
ATOM 2502 C C . PRO A 1 310 ? -18.977 -10.161 12.444 1.00 90.31 310 PRO A C 1
ATOM 2504 O O . PRO A 1 310 ? -19.481 -9.525 13.364 1.00 90.31 310 PRO A O 1
ATOM 2507 N N . ALA A 1 311 ? -19.723 -10.789 11.529 1.00 91.50 311 ALA A N 1
ATOM 2508 C CA . ALA A 1 311 ? -21.166 -10.564 11.348 1.00 91.50 311 ALA A CA 1
ATOM 2509 C C . ALA A 1 311 ? -22.044 -10.830 12.588 1.00 91.50 311 ALA A C 1
ATOM 2511 O O . ALA A 1 311 ? -23.163 -10.334 12.678 1.00 91.50 311 ALA A O 1
ATOM 2512 N N . HIS A 1 312 ? -21.561 -11.636 13.534 1.00 91.69 312 HIS A N 1
ATOM 2513 C CA . HIS A 1 312 ? -22.274 -11.938 14.774 1.00 91.69 312 HIS A CA 1
ATOM 2514 C C . HIS A 1 312 ? -22.071 -10.871 15.862 1.00 91.69 312 HIS A C 1
ATOM 2516 O O . HIS A 1 312 ? -22.761 -10.925 16.875 1.00 91.69 312 HIS A O 1
ATOM 2522 N N . ILE A 1 313 ? -21.142 -9.927 15.679 1.00 92.38 313 ILE A N 1
ATOM 2523 C CA . ILE A 1 313 ? -20.879 -8.831 16.612 1.00 92.38 313 ILE A CA 1
ATOM 2524 C C . ILE A 1 313 ? -21.714 -7.614 16.202 1.00 92.38 313 ILE A C 1
ATOM 2526 O O . ILE A 1 313 ? -21.579 -7.068 15.110 1.00 92.38 313 ILE A O 1
ATOM 2530 N N . CYS A 1 314 ? -22.572 -7.164 17.109 1.00 92.88 314 CYS A N 1
ATOM 2531 C CA . CYS A 1 314 ? -23.336 -5.937 16.974 1.00 92.88 314 CYS A CA 1
ATOM 2532 C C . CYS A 1 314 ? -22.460 -4.721 17.305 1.00 92.88 314 CYS A C 1
ATOM 2534 O O . CYS A 1 314 ? -21.753 -4.703 18.313 1.00 92.88 314 CYS A O 1
ATOM 2536 N N . ILE A 1 315 ? -22.534 -3.691 16.464 1.00 94.38 315 ILE A N 1
ATOM 2537 C CA . ILE A 1 315 ? -21.713 -2.482 16.566 1.00 94.38 315 ILE A CA 1
ATOM 2538 C C . ILE A 1 315 ? -22.611 -1.296 16.886 1.00 94.38 315 ILE A C 1
ATOM 2540 O O . ILE A 1 315 ? -23.595 -1.048 16.182 1.00 94.38 315 ILE A O 1
ATOM 2544 N N . LYS A 1 316 ? -22.245 -0.545 17.921 1.00 94.25 316 LYS A N 1
ATOM 2545 C CA . LYS A 1 316 ? -22.796 0.780 18.210 1.00 94.25 316 LYS A CA 1
ATOM 2546 C C . LYS A 1 316 ? -21.755 1.833 17.865 1.00 94.25 316 LYS A C 1
ATOM 2548 O O . LYS A 1 316 ? -20.589 1.685 18.220 1.00 94.25 316 LYS A O 1
ATOM 2553 N N . PHE A 1 317 ? -22.181 2.895 17.200 1.00 94.31 317 PHE A N 1
ATOM 2554 C CA . PHE A 1 317 ? -21.312 4.015 16.865 1.00 94.31 317 PHE A CA 1
ATOM 2555 C C . PHE A 1 317 ? -21.611 5.192 17.782 1.00 94.31 317 PHE A C 1
ATOM 2557 O O . PHE A 1 317 ? -22.773 5.528 18.010 1.00 94.31 317 PHE A O 1
ATOM 2564 N N . LEU A 1 318 ? -20.555 5.799 18.312 1.00 93.56 318 LEU A N 1
ATOM 2565 C CA . LEU A 1 318 ? -20.616 7.067 19.026 1.00 93.56 318 LEU A CA 1
ATOM 2566 C C . LEU A 1 318 ? -19.737 8.071 18.290 1.00 93.56 318 LEU A C 1
ATOM 2568 O O . LEU A 1 318 ? -18.576 7.799 18.006 1.00 93.56 318 LEU A O 1
ATOM 2572 N N . TRP A 1 319 ? -20.285 9.240 17.998 1.00 91.62 319 TRP A N 1
ATOM 2573 C CA . TRP A 1 319 ? -19.563 10.345 17.378 1.00 91.62 319 TRP A CA 1
ATOM 2574 C C . TRP A 1 319 ? -19.442 11.448 18.426 1.00 91.62 319 TRP A C 1
ATOM 2576 O O . TRP A 1 319 ? -20.433 12.098 18.747 1.00 91.62 319 TRP A O 1
ATOM 2586 N N . LEU A 1 320 ? -18.256 11.594 19.022 1.00 91.75 320 LEU A N 1
ATOM 2587 C CA . LEU A 1 320 ? -18.020 12.547 20.109 1.00 91.75 320 LEU A CA 1
ATOM 2588 C C . LEU A 1 320 ? -17.689 13.922 19.541 1.00 91.75 320 LEU A C 1
ATOM 2590 O O . LEU A 1 320 ? -16.746 14.061 18.761 1.00 91.75 320 LEU A O 1
ATOM 2594 N N . SER A 1 321 ? -18.456 14.931 19.943 1.00 89.31 321 SER A N 1
ATOM 2595 C CA . SER A 1 321 ? -18.387 16.281 19.377 1.00 89.31 321 SER A CA 1
ATOM 2596 C C . SER A 1 321 ? -17.234 17.113 19.926 1.00 89.31 321 SER A C 1
ATOM 2598 O O . SER A 1 321 ? -16.934 18.163 19.363 1.00 89.31 321 SER A O 1
ATOM 2600 N N . THR A 1 322 ? -16.595 16.683 21.018 1.00 91.06 322 THR A N 1
ATOM 2601 C CA . THR A 1 322 ? -15.498 17.426 21.649 1.00 91.06 322 THR A CA 1
ATOM 2602 C C . THR A 1 322 ? -14.292 16.541 21.964 1.00 91.06 322 THR A C 1
ATOM 2604 O O . THR A 1 322 ? -14.417 15.363 22.309 1.00 91.06 322 THR A O 1
ATOM 2607 N N . ALA A 1 323 ? -13.098 17.134 21.881 1.00 91.19 323 ALA A N 1
ATOM 2608 C CA . ALA A 1 323 ? -11.852 16.465 22.249 1.00 91.19 323 ALA A CA 1
ATOM 2609 C C . ALA A 1 323 ? -11.795 16.114 23.747 1.00 91.19 323 ALA A C 1
ATOM 2611 O O . ALA A 1 323 ? -11.186 15.116 24.123 1.00 91.19 323 ALA A O 1
ATOM 2612 N N . GLU A 1 324 ? -12.466 16.895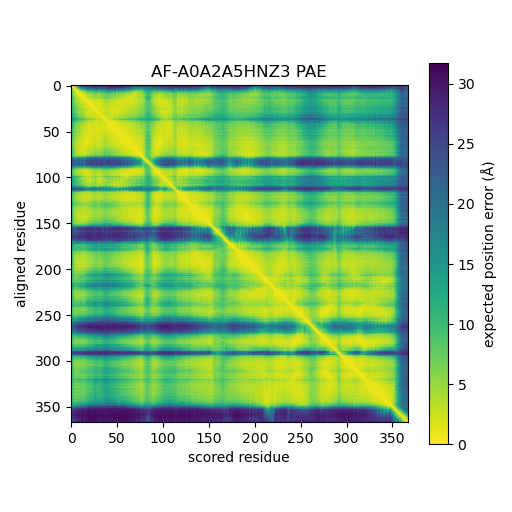 24.597 1.00 93.88 324 GLU A N 1
ATOM 2613 C CA . GLU A 1 324 ? -12.541 16.666 26.044 1.00 93.88 324 GLU A CA 1
ATOM 2614 C C . GLU A 1 324 ? -13.334 15.397 26.396 1.00 93.88 324 GLU A C 1
ATOM 2616 O O . GLU A 1 324 ? -12.883 14.590 27.214 1.00 93.88 324 GLU A O 1
ATOM 2621 N N . GLU A 1 325 ? -14.476 15.169 25.738 1.00 93.88 325 GLU A N 1
ATOM 2622 C CA . GLU A 1 325 ? -15.256 13.933 25.889 1.00 93.88 325 GLU A CA 1
ATOM 2623 C C . GLU A 1 325 ? -14.433 12.709 25.474 1.00 93.88 325 GLU A C 1
ATOM 2625 O O . GLU A 1 325 ? -14.389 11.713 26.198 1.00 93.88 325 GLU A O 1
ATOM 2630 N N . MET A 1 326 ? -13.734 12.791 24.335 1.00 94.12 326 MET A N 1
ATOM 2631 C CA . MET A 1 326 ? -12.863 11.711 23.865 1.00 94.12 326 MET A CA 1
ATOM 2632 C C . MET A 1 326 ? -11.700 11.458 24.828 1.00 94.12 326 MET A C 1
ATOM 2634 O O . MET A 1 326 ? -11.393 10.304 25.127 1.00 94.12 326 MET A O 1
ATOM 2638 N N . ALA A 1 327 ? -11.065 12.512 25.344 1.00 93.75 327 ALA A N 1
ATOM 2639 C CA . ALA A 1 327 ? -9.980 12.390 26.312 1.00 93.75 327 ALA A CA 1
ATOM 2640 C C . ALA A 1 327 ? -10.459 11.740 27.618 1.00 93.75 327 ALA A C 1
ATOM 2642 O O . ALA A 1 327 ? -9.794 10.845 28.140 1.00 93.75 327 ALA A O 1
ATOM 2643 N N . THR A 1 328 ? -11.643 12.124 28.101 1.00 95.56 328 THR A N 1
ATOM 2644 C CA . THR A 1 328 ? -12.252 11.544 29.303 1.00 95.56 328 THR A CA 1
ATOM 2645 C C . THR A 1 328 ? -12.610 10.078 29.083 1.00 95.56 328 THR A C 1
ATOM 2647 O O . THR A 1 328 ? -12.325 9.245 29.945 1.00 95.56 328 THR A O 1
ATOM 2650 N N . LEU A 1 329 ? -13.170 9.727 27.921 1.00 94.38 329 LEU A N 1
ATOM 2651 C CA . LEU A 1 329 ? -13.461 8.340 27.567 1.00 94.38 329 LEU A CA 1
ATOM 2652 C C . LEU A 1 329 ? -12.182 7.495 27.504 1.00 94.38 329 LEU A C 1
ATOM 2654 O O . LEU A 1 329 ? -12.143 6.423 28.107 1.00 94.38 329 LEU A O 1
ATOM 2658 N N . LYS A 1 330 ? -11.136 7.979 26.817 1.00 92.50 330 LYS A N 1
ATOM 2659 C CA . LYS A 1 330 ? -9.827 7.311 26.728 1.00 92.50 330 LYS A CA 1
ATOM 2660 C C . LYS A 1 330 ? -9.244 7.087 28.123 1.00 92.50 330 LYS A C 1
ATOM 2662 O O . LYS A 1 330 ? -9.002 5.944 28.491 1.00 92.50 330 LYS A O 1
ATOM 2667 N N . ALA A 1 331 ? -9.127 8.140 28.934 1.00 93.75 331 ALA A N 1
ATOM 2668 C CA . ALA A 1 331 ? -8.582 8.051 30.289 1.00 93.75 331 ALA A CA 1
ATOM 2669 C C . ALA A 1 331 ? -9.379 7.088 31.185 1.00 93.75 331 ALA A C 1
ATOM 2671 O O . ALA A 1 331 ? -8.796 6.245 31.867 1.00 93.75 331 ALA A O 1
ATOM 2672 N N . THR A 1 332 ? -10.712 7.165 31.142 1.00 94.12 332 THR A N 1
ATOM 2673 C CA . THR A 1 332 ? -11.591 6.296 31.938 1.00 94.12 332 THR A CA 1
ATOM 2674 C C . THR A 1 332 ? -11.469 4.837 31.510 1.00 94.12 332 THR A C 1
ATOM 2676 O O . THR A 1 332 ? -11.329 3.956 32.357 1.00 94.12 332 THR A O 1
ATOM 2679 N N . ARG A 1 333 ? -11.483 4.564 30.199 1.00 91.69 333 ARG A N 1
ATOM 2680 C CA . ARG A 1 333 ? -11.284 3.217 29.647 1.00 91.69 333 ARG A CA 1
ATOM 2681 C C . ARG A 1 333 ? -9.931 2.654 30.066 1.00 91.69 333 ARG A C 1
ATOM 2683 O O . ARG A 1 333 ? -9.858 1.509 30.498 1.00 91.69 333 ARG A O 1
ATOM 2690 N N . ASP A 1 334 ? -8.881 3.450 29.933 1.00 91.12 334 ASP A N 1
ATOM 2691 C CA . ASP A 1 334 ? -7.503 3.046 30.190 1.00 91.12 334 ASP A CA 1
ATOM 2692 C C . ASP A 1 334 ? -7.297 2.692 31.667 1.00 91.12 334 ASP A C 1
ATOM 2694 O O . ASP A 1 334 ? -6.751 1.633 31.990 1.00 91.12 334 ASP A O 1
ATOM 2698 N N . GLN A 1 335 ? -7.822 3.528 32.568 1.00 93.00 335 GLN A N 1
ATOM 2699 C CA . GLN A 1 335 ? -7.855 3.244 34.000 1.00 93.00 335 GLN A CA 1
ATOM 2700 C C . GLN A 1 335 ? -8.663 1.974 34.300 1.00 93.00 335 GLN A C 1
ATOM 2702 O O . GLN A 1 335 ? -8.212 1.108 35.051 1.00 93.00 335 GLN A O 1
ATOM 2707 N N . TRP A 1 336 ? -9.843 1.834 33.694 1.00 91.00 336 TRP A N 1
ATOM 2708 C CA . TRP A 1 336 ? -10.712 0.681 33.899 1.00 91.00 336 TRP A CA 1
ATOM 2709 C C . TRP A 1 336 ? -10.058 -0.631 33.437 1.00 91.00 336 TRP A C 1
ATOM 2711 O O . TRP A 1 336 ? -10.097 -1.623 34.166 1.00 91.00 336 TRP A O 1
ATOM 2721 N N . LEU A 1 337 ? -9.395 -0.642 32.276 1.00 91.19 337 LEU A N 1
ATOM 2722 C CA . LEU A 1 337 ? -8.655 -1.802 31.768 1.00 91.19 337 LEU A CA 1
ATOM 2723 C C . LEU A 1 337 ? -7.481 -2.176 32.681 1.00 91.19 337 LEU A C 1
ATOM 2725 O O . LEU A 1 337 ? -7.257 -3.363 32.930 1.00 91.19 337 LEU A O 1
ATOM 2729 N N . ALA A 1 338 ? -6.759 -1.186 33.214 1.00 91.62 338 ALA A N 1
ATOM 2730 C CA . ALA A 1 338 ? -5.666 -1.421 34.153 1.00 91.62 338 ALA A CA 1
ATOM 2731 C C . ALA A 1 338 ? -6.156 -2.089 35.452 1.00 91.62 338 ALA A C 1
ATOM 2733 O O . ALA A 1 338 ? -5.592 -3.103 35.879 1.00 91.62 338 ALA A O 1
ATOM 2734 N N . GLU A 1 339 ? -7.243 -1.584 36.042 1.00 90.88 339 GLU A N 1
ATOM 2735 C CA . GLU A 1 339 ? -7.851 -2.179 37.239 1.00 90.88 339 GLU A CA 1
ATOM 2736 C C . GLU A 1 339 ? -8.449 -3.561 36.951 1.00 90.88 339 GLU A C 1
ATOM 2738 O O . GLU A 1 339 ? -8.259 -4.506 37.723 1.00 90.88 339 GLU A O 1
ATOM 2743 N N . ARG A 1 340 ? -9.107 -3.731 35.797 1.00 89.38 340 ARG A N 1
ATOM 2744 C CA . ARG A 1 340 ? -9.648 -5.025 35.366 1.00 89.38 340 ARG A CA 1
ATOM 2745 C C . ARG A 1 340 ? -8.545 -6.068 35.218 1.00 89.38 340 ARG A C 1
ATOM 2747 O O . ARG A 1 340 ? -8.706 -7.191 35.695 1.00 89.38 340 ARG A O 1
ATOM 2754 N N . ARG A 1 341 ? -7.410 -5.703 34.617 1.00 91.06 341 ARG A N 1
ATOM 2755 C CA . ARG A 1 341 ? -6.226 -6.567 34.528 1.00 91.06 341 ARG A CA 1
ATOM 2756 C C . ARG A 1 341 ? -5.712 -6.942 35.914 1.00 91.06 341 ARG A C 1
ATOM 2758 O O . ARG A 1 341 ? -5.490 -8.122 36.179 1.00 91.06 341 ARG A O 1
ATOM 2765 N N . ARG A 1 342 ? -5.552 -5.964 36.813 1.00 90.81 342 ARG A N 1
ATOM 2766 C CA . ARG A 1 342 ? -5.096 -6.199 38.194 1.00 90.81 342 ARG A CA 1
ATOM 2767 C C . ARG A 1 342 ? -6.008 -7.186 38.922 1.00 90.81 342 ARG A C 1
ATOM 2769 O O . ARG A 1 342 ? -5.515 -8.121 39.557 1.00 90.81 342 ARG A O 1
ATOM 2776 N N . TYR A 1 343 ? -7.320 -7.010 38.792 1.00 89.19 343 TYR A N 1
ATOM 2777 C CA . TYR A 1 343 ? -8.324 -7.916 39.340 1.00 89.19 343 TYR A CA 1
ATOM 2778 C C . TYR A 1 343 ? -8.176 -9.340 38.790 1.00 89.19 343 TYR A C 1
ATOM 2780 O O . TYR A 1 343 ? -8.081 -10.288 39.570 1.00 89.19 343 TYR A O 1
ATOM 2788 N N . ILE A 1 344 ? -8.101 -9.494 37.463 1.00 89.25 344 ILE A N 1
ATOM 2789 C CA . ILE A 1 344 ? -7.988 -10.807 36.812 1.00 89.25 344 ILE A CA 1
ATOM 2790 C C . ILE A 1 344 ? -6.704 -11.519 37.251 1.00 89.25 344 ILE A C 1
ATOM 2792 O O . ILE A 1 344 ? -6.772 -12.666 37.689 1.00 89.25 344 ILE A O 1
ATOM 2796 N N . LEU A 1 345 ? -5.555 -10.839 37.221 1.00 91.19 345 LEU A N 1
ATOM 2797 C CA . LEU A 1 345 ? -4.279 -11.419 37.652 1.00 91.19 345 LEU A CA 1
ATOM 2798 C C . LEU A 1 345 ? -4.330 -11.870 39.117 1.00 91.19 345 LEU A C 1
ATOM 2800 O O . LEU A 1 345 ? -3.957 -13.002 39.422 1.00 91.19 345 LEU A O 1
ATOM 2804 N N . THR A 1 346 ? -4.888 -11.037 40.000 1.00 90.88 346 THR A N 1
ATOM 2805 C CA . THR A 1 346 ? -5.057 -11.378 41.421 1.00 90.88 346 THR A CA 1
ATOM 2806 C C . THR A 1 346 ? -5.962 -12.600 41.596 1.00 90.88 346 THR A C 1
ATOM 2808 O O . THR A 1 346 ? -5.641 -13.496 42.373 1.00 90.88 346 THR A O 1
ATOM 2811 N N . SER A 1 347 ? -7.063 -12.684 40.839 1.00 88.69 347 SER A N 1
ATOM 2812 C CA . SER A 1 347 ? -7.982 -13.832 40.876 1.00 88.69 347 SER A CA 1
ATOM 2813 C C . SER A 1 347 ? -7.339 -15.139 40.394 1.00 88.69 347 SER A C 1
ATOM 2815 O O . SER A 1 347 ? -7.734 -16.216 40.833 1.00 88.69 347 SER A O 1
ATOM 2817 N N . MET A 1 348 ? -6.314 -15.047 39.540 1.00 90.50 348 MET A N 1
ATOM 2818 C CA . MET A 1 348 ? -5.515 -16.178 39.058 1.00 90.50 348 MET A CA 1
ATOM 2819 C C . MET A 1 348 ? -4.316 -16.502 39.969 1.00 90.50 348 MET A C 1
ATOM 2821 O O . MET A 1 348 ? -3.538 -17.399 39.654 1.00 90.50 348 MET A O 1
ATOM 2825 N N . GLY A 1 349 ? -4.132 -15.781 41.083 1.00 90.00 349 GLY A N 1
ATOM 2826 C CA . GLY A 1 349 ? -2.974 -15.940 41.971 1.00 90.00 349 GLY A CA 1
ATOM 2827 C C . GLY A 1 349 ? -1.657 -15.424 41.378 1.00 90.00 349 GLY A C 1
ATOM 2828 O O . GLY A 1 349 ? -0.583 -15.754 41.879 1.00 90.00 349 GLY A O 1
ATOM 2829 N N . MET A 1 350 ? -1.722 -14.622 40.315 1.00 87.00 350 MET A N 1
ATOM 2830 C CA . MET A 1 350 ? -0.566 -14.008 39.668 1.00 87.00 350 MET A CA 1
ATOM 2831 C C . MET A 1 350 ? -0.333 -12.610 40.243 1.00 87.00 350 MET A C 1
ATOM 2833 O O . MET A 1 350 ? -1.273 -11.841 40.447 1.00 87.00 350 MET A O 1
ATOM 2837 N N . GLN A 1 351 ? 0.928 -12.242 40.471 1.00 75.38 351 GLN A N 1
ATOM 2838 C CA . GLN A 1 351 ? 1.259 -10.849 40.759 1.00 75.38 351 GLN A CA 1
ATOM 2839 C C . GLN A 1 351 ? 1.270 -10.063 39.450 1.00 75.38 351 GLN A C 1
ATOM 2841 O O . GLN A 1 351 ? 1.895 -10.480 38.475 1.00 75.38 351 GLN A O 1
ATOM 2846 N N . ALA A 1 352 ? 0.597 -8.912 39.429 1.00 64.88 352 ALA A N 1
ATOM 2847 C CA . ALA A 1 352 ? 0.854 -7.920 38.401 1.00 64.88 352 ALA A CA 1
ATOM 2848 C C . ALA A 1 352 ? 2.307 -7.475 3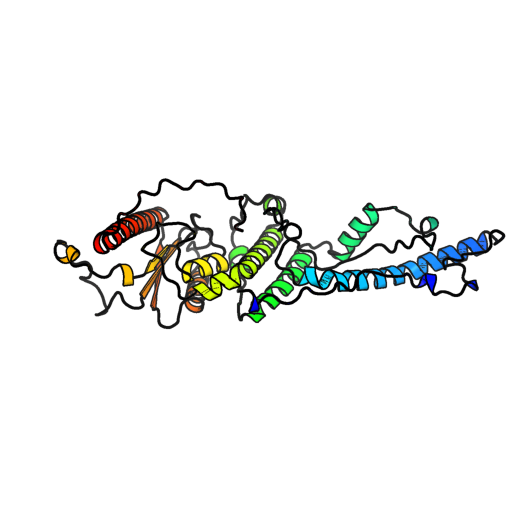8.580 1.00 64.88 352 ALA A C 1
ATOM 2850 O O . ALA A 1 352 ? 2.620 -6.760 39.527 1.00 64.88 352 ALA A O 1
ATOM 2851 N N . SER A 1 353 ? 3.216 -7.952 37.730 1.00 56.41 353 SER A N 1
ATOM 2852 C CA . SER A 1 353 ? 4.544 -7.361 37.669 1.00 56.41 353 SER A CA 1
ATOM 2853 C C . SER A 1 353 ? 4.351 -5.893 37.304 1.00 56.41 353 SER A C 1
ATOM 2855 O O . SER A 1 353 ? 3.816 -5.600 36.230 1.00 56.41 353 SER A O 1
ATOM 2857 N N . ASP A 1 354 ? 4.756 -4.989 38.193 1.00 44.56 354 ASP A N 1
ATOM 2858 C CA . ASP A 1 354 ? 4.920 -3.571 37.890 1.00 44.56 354 ASP A CA 1
ATOM 2859 C C . ASP A 1 354 ? 6.029 -3.452 36.836 1.00 44.56 354 ASP A C 1
ATOM 2861 O O . ASP A 1 354 ? 7.203 -3.230 37.140 1.00 44.56 354 ASP A O 1
ATOM 2865 N N . THR A 1 355 ? 5.692 -3.686 35.571 1.00 39.75 355 THR A N 1
ATOM 2866 C CA . THR A 1 355 ? 6.605 -3.448 34.461 1.00 39.75 355 THR A CA 1
ATOM 2867 C C . THR A 1 355 ? 6.749 -1.944 34.318 1.00 39.75 355 THR A C 1
ATOM 2869 O O . THR A 1 355 ? 5.918 -1.274 33.703 1.00 39.75 355 THR A O 1
ATOM 2872 N N . LYS A 1 356 ? 7.829 -1.425 34.913 1.00 35.62 356 LYS A N 1
ATOM 2873 C CA . LYS A 1 356 ? 8.525 -0.236 34.422 1.00 35.62 356 LYS A CA 1
ATOM 2874 C C . LYS A 1 356 ? 8.580 -0.308 32.898 1.00 35.62 356 LYS A C 1
ATOM 2876 O O . LYS A 1 356 ? 8.815 -1.376 32.342 1.00 35.62 356 LYS A O 1
ATOM 2881 N N . SER A 1 357 ? 8.363 0.836 32.264 1.00 32.91 357 SER A N 1
ATOM 2882 C CA . SER A 1 357 ? 8.552 1.068 30.838 1.00 32.91 357 SER A CA 1
ATOM 2883 C C . SER A 1 357 ? 9.772 0.314 30.299 1.00 32.91 357 SER A C 1
ATOM 2885 O O . SER A 1 357 ? 10.908 0.713 30.565 1.00 32.91 357 SER A O 1
ATOM 2887 N N . ASP A 1 358 ? 9.543 -0.739 29.516 1.00 29.23 358 ASP A N 1
ATOM 2888 C CA . ASP A 1 358 ? 10.551 -1.274 28.607 1.00 29.23 358 ASP A CA 1
ATOM 2889 C C . ASP A 1 358 ? 10.746 -0.256 27.480 1.00 29.23 358 ASP A C 1
ATOM 2891 O O . ASP A 1 358 ? 10.266 -0.391 26.358 1.00 29.23 358 ASP A O 1
ATOM 2895 N N . THR A 1 359 ? 11.474 0.812 27.792 1.00 31.42 359 THR A N 1
ATOM 2896 C CA . THR A 1 359 ? 12.290 1.516 26.812 1.00 31.42 359 THR A CA 1
ATOM 2897 C C . THR A 1 359 ? 13.535 0.663 26.574 1.00 31.42 359 THR A C 1
ATOM 2899 O O . THR A 1 359 ? 14.623 0.994 27.043 1.00 31.42 359 THR A O 1
ATOM 2902 N N . GLN A 1 360 ? 13.378 -0.474 25.894 1.00 29.28 360 GLN A N 1
ATOM 2903 C CA . GLN A 1 360 ? 14.495 -1.174 25.268 1.00 29.28 360 GLN A CA 1
ATOM 2904 C C . GLN A 1 360 ? 14.386 -1.016 23.751 1.00 29.28 360 GLN A C 1
ATOM 2906 O O . GLN A 1 360 ? 13.474 -1.522 23.107 1.00 29.28 360 GLN A O 1
ATOM 2911 N N . ASN A 1 361 ? 15.315 -0.196 23.260 1.00 28.78 361 ASN A N 1
ATOM 2912 C CA . ASN A 1 361 ? 15.895 -0.079 21.923 1.00 28.78 361 ASN A CA 1
ATOM 2913 C C . ASN A 1 361 ? 15.268 -0.937 20.793 1.00 28.78 361 ASN A C 1
ATOM 2915 O O . ASN A 1 361 ? 15.282 -2.162 20.898 1.00 28.78 361 ASN A O 1
ATOM 2919 N N . PRO A 1 362 ? 14.819 -0.342 19.669 1.00 32.94 362 PRO A N 1
ATOM 2920 C CA . PRO A 1 362 ? 14.137 -1.072 18.596 1.00 32.94 362 PRO A CA 1
ATOM 2921 C C . PRO A 1 362 ? 15.046 -1.914 17.678 1.00 32.94 362 PRO A C 1
ATOM 2923 O O . PRO A 1 362 ? 14.525 -2.584 16.793 1.00 32.94 362 PRO A O 1
ATOM 2926 N N . ASP A 1 363 ? 16.364 -1.953 17.887 1.00 31.75 363 ASP A N 1
ATOM 2927 C CA . ASP A 1 363 ? 17.289 -2.661 16.994 1.00 31.75 363 ASP A CA 1
ATOM 2928 C C . ASP A 1 363 ? 17.923 -3.884 17.668 1.00 31.75 363 ASP A C 1
ATOM 2930 O O . ASP A 1 363 ? 19.043 -3.839 18.181 1.00 31.75 363 ASP A O 1
ATOM 2934 N N . THR A 1 364 ? 17.229 -5.023 17.663 1.00 25.12 364 THR A N 1
ATOM 2935 C CA . THR A 1 364 ? 17.905 -6.332 17.713 1.00 25.12 364 THR A CA 1
ATOM 2936 C C . THR A 1 364 ? 17.029 -7.405 17.056 1.00 25.12 364 THR A C 1
ATOM 2938 O O . THR A 1 364 ? 15.923 -7.656 17.535 1.00 25.12 364 THR A O 1
ATOM 2941 N N . PRO A 1 365 ? 17.472 -8.049 15.959 1.00 30.08 365 PRO A N 1
ATOM 2942 C CA . PRO A 1 365 ? 16.724 -9.143 15.355 1.00 30.08 365 PRO A CA 1
ATOM 2943 C C . PRO A 1 365 ? 16.812 -10.392 16.240 1.00 30.08 365 PRO A C 1
ATOM 2945 O O . PRO A 1 365 ? 17.874 -10.737 16.759 1.00 30.08 365 PRO A O 1
ATOM 2948 N N . SER A 1 366 ? 15.675 -11.058 16.424 1.00 31.00 366 SER A N 1
ATOM 2949 C CA . SER A 1 366 ? 15.570 -12.341 17.121 1.00 31.00 366 SER A CA 1
ATOM 2950 C C . SER A 1 366 ? 16.227 -13.444 16.283 1.00 31.00 366 SER A C 1
ATOM 2952 O O . SER A 1 366 ? 15.952 -13.534 15.086 1.00 31.00 366 SER A O 1
ATOM 2954 N N . ASN A 1 367 ? 17.089 -14.248 16.914 1.00 28.81 367 ASN A N 1
ATOM 2955 C CA . ASN A 1 367 ? 17.708 -15.449 16.331 1.00 28.81 367 ASN A CA 1
ATOM 2956 C C . ASN A 1 367 ? 16.692 -16.526 15.941 1.00 28.81 367 ASN A C 1
ATOM 2958 O O . ASN A 1 367 ? 15.687 -16.678 16.675 1.00 28.81 367 ASN A O 1
#

Secondary structure (DSSP, 8-state):
-GGG-PPPPPP--TT----GGGGS-GGG--STT---TT--HHHHHHHHHHHHHHHHHHHHHHHHHHHHHTHHHHT--S-TTTTTT----------------TTS--TTT-SS-SHHHHHHHHHHHH-SSS-HHHHHHHHHHHHHHHHHTTT-----THHHHTTS-----TT-HHHHT---HHHHHHHHHHHHHHHHHHHHHHHHHTTT----TTSPP-TTSS-HHHHHHHHHTTPPTTSTT--EEEEGGGGPPPGGGGG-SS-TTTT-SSS-SSTTEEEEEEETTSGGG-SSS-HHHHHHHHHHHHHHS-TTSEEEEEEES-HHHHHHHHHHHHHHHHHHHHHHHHHTT------------S-----

Nearest PDB structures (foldseek):
  7b5h-assembly1_AD  TM=7.638E-01  e=1.033E-10  Nostoc sp. PCC 7120 = FACHB-418
  7aeb-assembly1_A  TM=8.040E-01  e=6.942E-07  Algoriphagus machipongonensis
  6j0n-assembly1_P  TM=5.664E-01  e=6.684E-06  Photorhabdus asymbiotica subsp. asymbiotica ATCC 43949
  3gku-assembly1_B  TM=4.177E-01  e=9.613E+00  [Clostridium] symbiosum ATCC 14940

Sequence (367 aa):
LSLLNTTPGKNRDVHRYESIQQQMPDIYGVNAHGLPYNSTPERKGQARQLQGYLLFFDQLLANYFSQLGGVRELFSFFGKDDSKGKSATSTSTYFSQVVNDPELNLDPVFVREGEDLQARLQSLTENPSGDESEVYQRKNRFLNHLLARFGMQFTDYSLILFEQQATLDLEDEELAKIDDNWNRAALGRIRDKQRYLQKFPELSSCRGQGFNYLEAMSPKNSSGVEQIIRCKLHIKPGSDEDFVLVEHVLLRPLSQDQAQSTPVLVNTPNADPYSLQITVAFAAYSERFADRDNAVRREFIEREVRDETPAHICIKFLWLSTAEEMATLKATRDQWLAERRRYILTSMGMQASDTKSDTQNPDTPSN

Radius of gyration: 29.95 Å; Cα contacts (8 Å, |Δi|>4): 374; chains: 1; bounding box: 74×47×93 Å

Mean predicted aligned error: 10.07 Å

pLDDT: mean 81.54, std 16.34, range [25.12, 96.56]

Foldseek 3Di:
DVVPDDDDDDDPPLLDDDACQCVDDCVLLQHLVRDDPPDDPVSVVSSLVVNLVSQVVSQVVSQVSQLVVCPCVLLDLFAPPPVPVPGPGDLANGGGDHPDDPSRPCVVNDPDDDPVVRVVVSVCRQCVPVDLLVSLVSSVVSLQVVCVVVVDDLDPCVVLQVPDPPCDPCVPPVLVPDPDSSSSVSVSVSNLSSVCSVCVVVLVVQLQPQFDLLDADDPVRHHSLLVVLCSSVVNDPPDLFRKDKDQLLLVDDDPVCVPDPDDPPPPPPDPDPHPLEMEIETACQPPSNDDPPHPVVVVVSVVVSCVSHPVSHHYHYHYDNDSVVVVCVVVVVNVSSVVSNCVVCVVVVHHPPPDDDPPDDPDDDDD

Solvent-accessible surface area (backbone atoms only — not comparable to full-atom values): 22075 Å² total; per-residue (Å²): 120,82,90,73,66,74,77,83,80,82,86,79,62,58,45,72,72,78,60,64,45,63,74,45,61,69,90,60,25,44,17,63,82,34,62,65,88,87,56,51,71,66,58,54,50,53,24,48,54,49,44,55,61,48,46,58,57,38,40,57,50,29,21,50,26,24,38,63,49,41,48,64,59,51,76,42,63,69,36,88,37,68,90,74,82,63,54,58,77,72,58,68,77,51,42,56,50,73,85,78,60,87,62,49,72,53,69,90,70,50,92,70,70,69,70,64,47,42,55,48,50,35,50,48,62,48,39,73,86,70,51,65,59,58,40,43,52,54,41,43,51,46,52,50,56,61,36,46,78,74,74,46,76,84,70,72,57,58,68,68,54,68,78,47,94,65,85,64,62,70,86,37,69,72,51,60,70,43,84,52,65,67,53,32,53,45,51,51,51,47,51,46,51,22,54,40,64,72,44,36,70,60,45,65,72,31,40,86,39,67,61,56,64,88,54,72,88,45,92,85,54,52,26,19,45,58,56,46,48,27,54,75,70,69,41,52,88,84,45,82,61,38,64,47,79,44,61,28,61,74,71,54,85,52,84,74,54,74,74,51,95,62,75,94,59,85,84,58,93,49,98,68,80,24,70,54,32,35,37,41,39,38,34,27,54,27,81,94,52,39,77,88,83,41,66,67,60,52,52,50,53,53,46,54,51,54,75,60,40,62,90,78,50,46,79,43,82,42,71,35,75,41,68,65,60,50,50,51,50,50,53,52,49,52,53,50,52,53,53,51,26,50,51,51,32,51,76,70,75,39,79,77,74,84,73,68,83,81,85,68,75,94,86,72,86,83,132